Protein AF-A0AAW2Q411-F1 (afdb_monomer)

Foldseek 3Di:
DDDDDDDDDPDDDDPDPPPVVVVVVVVVVVVVVCCVVVVPCPVVVVVVVVVVVVVVVVLVVQDDFDWAWDDDPQKIKIWDAAPPAQAAEEEEFWQQDHLLCLGDCDPNHPPRQPAPFSVLLVSLCVSVRYTYMYMGDSDRHDDPPPVVVVVVVVVVVVCVVVVVVVHYYHYDAWDQDPDDDDDDQDDDPPVVVVQADPVRAGPDQLVPDPVVVVCVVVVNDDPDPSVVVNVSVVNRVSNVNTGDGNPCSNVVSVCCCVPPRDPVPPPDDDDDDDD

Radius of gyration: 31.04 Å; Cα contacts (8 Å, |Δi|>4): 311; chains: 1; bounding box: 85×108×68 Å

pLDDT: mean 70.1, std 20.41, range [23.75, 98.31]

Solvent-accessible surface area (backbone atoms only — not comparable to full-atom values): 16467 Å² total; per-residue (Å²): 133,89,81,91,80,86,80,89,78,84,78,82,80,89,85,81,80,70,64,63,63,54,54,51,53,50,50,50,52,50,50,52,49,48,48,56,61,61,65,62,54,64,57,63,60,47,54,52,48,50,54,48,48,54,52,53,55,48,46,65,74,75,48,81,90,72,52,48,68,49,76,55,100,78,26,49,36,36,34,44,70,40,83,82,54,67,29,35,37,39,39,46,55,26,65,76,44,42,35,42,31,39,34,58,61,37,94,64,33,75,80,23,63,34,39,71,41,49,24,46,42,47,52,57,38,42,72,70,18,23,23,39,40,25,42,31,52,82,56,52,49,84,56,87,62,73,53,51,56,51,53,51,51,49,51,56,50,47,31,59,74,70,68,48,76,87,42,57,77,47,76,51,63,40,63,82,67,84,78,89,76,88,84,67,83,82,83,84,90,45,69,90,76,58,54,34,46,100,86,54,40,46,71,57,54,31,86,78,50,71,58,66,60,58,33,55,78,66,72,56,80,74,97,46,78,69,54,54,55,51,55,35,48,56,38,34,55,47,39,41,68,43,56,66,70,35,90,55,40,62,62,53,51,48,49,46,40,66,74,76,64,42,80,89,63,82,69,88,79,79,90,82,85,85,131

Organism: NCBI:txid2727403

Secondary structure (DSSP, 8-state):
---------------SSSHHHHHHHHHHHHHHHHHHHHTT-THHHHHHHHHHHHHHHHHHHH-----EEEEETTEEEEEE--SS--EEEEEEPPTT--GGGGS---SS-TT----HHHHHHHHHHHHTTEEEEEE--SSSS--SSHHHHHHHHHHHHHHHHHT-TTS-EEEE-----SS------SS---GGGTSB-TTS-BSS-TTTS-HHHHHHHTT---S-HHHHHHHHHHHHHHH-SS---STTHHHHHHHHIIIII-GGG-SS-------

Sequence (275 aa):
MLGGRSRLLKQSRNTRNVQFPVLFMFLILVLVALLLILGKNGHKSSLMSDLVDEKWNGFDSLVGLDPTVEFRNGTDLIWQIPDSPKAVLFLAHGCNGRAVNFWDKSPNCPNCVGLPEERLIVLHALARKFAVLAVSSKGICWSLGEERWIVKDIIQWWITKQKVDKLPIFALVPHPVDTLSLSLRQSCHSEEKGFIDKNGYMRDDGRAIPWKTALEERNILLPEKSLINHIQEEMNLAFAYHEMTSLQSEQILDWVNDRYLSPELDTDSGLRFYN

Mean predicted aligned error: 17.14 Å

Nearest PDB structures (foldseek):
  6i8w-assembly2_B  TM=3.397E-01  e=7.942E-04  Pseudomonas aeruginosa
  2rau-assembly1_A  TM=3.964E-01  e=1.288E-02  Saccharolobus solfataricus P2
  4opm-assembly1_A  TM=3.537E-01  e=1.883E-02  Acinetobacter baumannii AYE
  3rk4-assembly1_A  TM=3.179E-01  e=1.521E-01  Rhodococcus rhodochrous
  3k2w-assembly1_A  TM=2.252E-01  e=5.617E+00  Paraglaciecola sp. T6c

Structure (mmCIF, N/CA/C/O backbone):
data_AF-A0AAW2Q411-F1
#
_entry.id   AF-A0AAW2Q411-F1
#
loop_
_atom_site.group_PDB
_atom_site.id
_atom_site.type_symbol
_atom_site.label_atom_id
_atom_site.label_alt_id
_atom_site.label_comp_id
_atom_site.label_asym_id
_atom_site.label_entity_id
_atom_site.label_seq_id
_atom_site.pdbx_PDB_ins_code
_atom_site.Cartn_x
_atom_site.Cartn_y
_atom_site.Cartn_z
_atom_site.occupancy
_atom_site.B_iso_or_equiv
_atom_site.auth_seq_id
_atom_site.auth_comp_id
_atom_site.auth_asym_id
_atom_site.auth_atom_id
_atom_site.pdbx_PDB_model_num
ATOM 1 N N . MET A 1 1 ? 58.938 90.176 -49.414 1.00 36.12 1 MET A N 1
ATOM 2 C CA . MET A 1 1 ? 58.158 90.517 -48.208 1.00 36.12 1 MET A CA 1
ATOM 3 C C . MET A 1 1 ? 56.777 89.886 -48.320 1.00 36.12 1 MET A C 1
ATOM 5 O O . MET A 1 1 ? 56.122 90.112 -49.321 1.00 36.12 1 MET A O 1
ATOM 9 N N . LEU A 1 2 ? 56.434 89.075 -47.311 1.00 41.00 2 LEU A N 1
ATOM 10 C CA . LEU A 1 2 ? 55.107 88.674 -46.809 1.00 41.00 2 LEU A CA 1
ATOM 11 C C . LEU A 1 2 ? 54.025 88.155 -47.777 1.00 41.00 2 LEU A C 1
ATOM 13 O O . LEU A 1 2 ? 53.498 88.888 -48.603 1.00 41.00 2 LEU A O 1
ATOM 17 N N . GLY A 1 3 ? 53.575 86.920 -47.517 1.00 32.53 3 GLY A N 1
ATOM 18 C CA . GLY A 1 3 ? 52.205 86.499 -47.829 1.00 32.53 3 GLY A CA 1
ATOM 19 C C . GLY A 1 3 ? 52.044 85.029 -48.209 1.00 32.53 3 GLY A C 1
ATOM 20 O O . GLY A 1 3 ? 51.712 84.730 -49.350 1.00 32.53 3 GLY A O 1
ATOM 21 N N . GLY A 1 4 ? 52.269 84.104 -47.270 1.00 43.41 4 GLY A N 1
ATOM 22 C CA . GLY A 1 4 ? 51.951 82.687 -47.469 1.00 43.41 4 GLY A CA 1
ATOM 23 C C . GLY A 1 4 ? 50.452 82.469 -47.699 1.00 43.41 4 GLY A C 1
ATOM 24 O O . GLY A 1 4 ? 49.623 83.005 -46.963 1.00 43.41 4 GLY A O 1
ATOM 25 N N . ARG A 1 5 ? 50.101 81.661 -48.709 1.00 39.31 5 ARG A N 1
ATOM 26 C CA . ARG A 1 5 ? 48.727 81.212 -48.963 1.00 39.31 5 ARG A CA 1
ATOM 27 C C . ARG A 1 5 ? 48.694 79.693 -49.142 1.00 39.31 5 ARG A C 1
ATOM 29 O O . ARG A 1 5 ? 49.462 79.103 -49.896 1.00 39.31 5 ARG A O 1
ATOM 36 N N . SER A 1 6 ? 47.816 79.110 -48.344 1.00 41.75 6 SER A N 1
ATOM 37 C CA . SER A 1 6 ? 47.574 77.713 -48.004 1.00 41.75 6 SER A CA 1
ATOM 38 C C . SER A 1 6 ? 47.286 76.778 -49.183 1.00 41.75 6 SER A C 1
ATOM 40 O O . SER A 1 6 ? 46.438 77.057 -50.028 1.00 41.75 6 SER A O 1
ATOM 42 N N . ARG A 1 7 ? 47.891 75.582 -49.153 1.00 40.06 7 ARG A N 1
ATOM 43 C CA . ARG A 1 7 ? 47.356 74.392 -49.826 1.00 40.06 7 ARG A CA 1
ATOM 44 C C . ARG A 1 7 ? 46.819 73.445 -48.749 1.00 40.06 7 ARG A C 1
ATOM 46 O O . ARG A 1 7 ? 47.576 72.841 -47.998 1.00 40.06 7 ARG A O 1
ATOM 53 N N . LEU A 1 8 ? 45.493 73.398 -48.639 1.00 46.12 8 LEU A N 1
ATOM 54 C CA . LEU A 1 8 ? 44.740 72.469 -47.798 1.00 46.12 8 LEU A CA 1
ATOM 55 C C . LEU A 1 8 ? 44.951 71.036 -48.304 1.00 46.12 8 LEU A C 1
ATOM 57 O O . LEU A 1 8 ? 44.404 70.663 -49.339 1.00 46.12 8 LEU A O 1
ATOM 61 N N . LEU A 1 9 ? 45.687 70.220 -47.551 1.00 41.75 9 LEU A N 1
ATOM 62 C CA . LEU A 1 9 ? 45.547 68.766 -47.595 1.00 41.75 9 LEU A CA 1
ATOM 63 C C . LEU A 1 9 ? 44.755 68.339 -46.362 1.00 41.75 9 LEU A C 1
ATOM 65 O O . LEU A 1 9 ? 45.260 68.263 -45.245 1.00 41.75 9 LEU A O 1
ATOM 69 N N . LYS A 1 10 ? 43.464 68.104 -46.589 1.00 40.53 10 LYS A N 1
ATOM 70 C CA . LYS A 1 10 ? 42.536 67.507 -45.634 1.00 40.53 10 LYS A CA 1
ATOM 71 C C . LYS A 1 10 ? 42.886 66.025 -45.498 1.00 40.53 10 LYS A C 1
ATOM 73 O O . LYS A 1 10 ? 42.396 65.202 -46.264 1.00 40.53 10 LYS A O 1
ATOM 78 N N . GLN A 1 11 ? 43.732 65.678 -44.531 1.00 44.81 11 GLN A N 1
ATOM 79 C CA . GLN A 1 11 ? 43.917 64.286 -44.131 1.00 44.81 11 GLN A CA 1
ATOM 80 C C . GLN A 1 11 ? 42.767 63.901 -43.189 1.00 44.81 11 GLN A C 1
ATOM 82 O O . GLN A 1 11 ? 42.725 64.291 -42.025 1.00 44.81 11 GLN A O 1
ATOM 87 N N . SER A 1 12 ? 41.783 63.182 -43.728 1.00 41.69 12 SER A N 1
ATOM 88 C CA . SER A 1 12 ? 40.695 62.582 -42.956 1.00 41.69 12 SER A CA 1
ATOM 89 C C . SER A 1 12 ? 41.255 61.439 -42.103 1.00 41.69 12 SER A C 1
ATOM 91 O O . SER A 1 12 ? 41.680 60.415 -42.634 1.00 41.69 12 SER A O 1
ATOM 93 N N . ARG A 1 13 ? 41.285 61.615 -40.777 1.00 45.06 13 ARG A N 1
ATOM 94 C CA . ARG A 1 13 ? 41.473 60.513 -39.825 1.00 45.06 13 ARG A CA 1
ATOM 95 C C . ARG A 1 13 ? 40.110 59.906 -39.517 1.00 45.06 13 ARG A C 1
ATOM 97 O O . ARG A 1 13 ? 39.277 60.521 -38.859 1.00 45.06 13 ARG A O 1
ATOM 104 N N . ASN A 1 14 ? 39.903 58.693 -40.009 1.00 48.00 14 ASN A N 1
ATOM 105 C CA . ASN A 1 14 ? 38.759 57.857 -39.690 1.00 48.00 14 ASN A CA 1
ATOM 106 C C . ASN A 1 14 ? 39.052 57.081 -38.393 1.00 48.00 14 ASN A C 1
ATOM 108 O O . ASN A 1 14 ? 39.666 56.020 -38.423 1.00 48.00 14 ASN A O 1
ATOM 112 N N . THR A 1 15 ? 38.654 57.627 -37.244 1.00 51.94 15 THR A N 1
ATOM 113 C CA . THR A 1 15 ? 38.750 56.969 -35.927 1.00 51.94 15 THR A CA 1
ATOM 114 C C . THR A 1 15 ? 37.361 56.774 -35.333 1.00 51.94 15 THR A C 1
ATOM 116 O O . THR A 1 15 ? 37.039 57.357 -34.300 1.00 51.94 15 THR A O 1
ATOM 119 N N . ARG A 1 16 ? 36.496 56.001 -36.004 1.00 51.34 16 ARG A N 1
ATOM 120 C CA . ARG A 1 16 ? 35.134 55.779 -35.487 1.00 51.34 16 ARG A CA 1
ATOM 121 C C . ARG A 1 16 ? 34.580 54.354 -35.534 1.00 51.34 16 ARG A C 1
ATOM 123 O O . ARG A 1 16 ? 33.466 54.169 -35.071 1.00 51.34 16 ARG A O 1
ATOM 130 N N . ASN A 1 17 ? 35.348 53.350 -35.972 1.00 53.69 17 ASN A N 1
ATOM 131 C CA . ASN A 1 17 ? 34.814 51.984 -36.147 1.00 53.69 17 ASN A CA 1
ATOM 132 C C . ASN A 1 17 ? 35.492 50.857 -35.342 1.00 53.69 17 ASN A C 1
ATOM 134 O O . ASN A 1 17 ? 35.144 49.700 -35.542 1.00 53.69 17 ASN A O 1
ATOM 138 N N . VAL A 1 18 ? 36.406 51.149 -34.406 1.00 52.97 18 VAL A N 1
ATOM 139 C CA . VAL A 1 18 ? 37.078 50.092 -33.606 1.00 52.97 18 VAL A CA 1
ATOM 140 C C . VAL A 1 18 ? 36.553 49.991 -32.163 1.00 52.97 18 VAL A C 1
ATOM 142 O O . VAL A 1 18 ? 36.704 48.955 -31.527 1.00 52.97 18 VAL A O 1
ATOM 145 N N . GLN A 1 19 ? 35.866 51.012 -31.637 1.00 54.34 19 GLN A N 1
ATOM 146 C CA . GLN A 1 19 ? 35.391 51.001 -30.241 1.00 54.34 19 GLN A CA 1
ATOM 147 C C . GLN A 1 19 ? 34.103 50.191 -30.010 1.00 54.34 19 GLN A C 1
ATOM 149 O O . GLN A 1 19 ? 33.922 49.637 -28.929 1.00 54.34 19 GLN A O 1
ATOM 154 N N . PHE A 1 20 ? 33.228 50.075 -31.012 1.00 54.03 20 PHE A N 1
ATOM 155 C CA . PHE A 1 20 ? 31.969 49.329 -30.898 1.00 54.03 20 PHE A CA 1
ATOM 156 C C . PHE A 1 20 ? 32.128 47.809 -30.701 1.00 54.03 20 PHE A C 1
ATOM 158 O O . PHE A 1 20 ? 31.486 47.275 -29.796 1.00 54.03 20 PHE A O 1
ATOM 165 N N . PRO A 1 21 ? 32.976 47.091 -31.468 1.00 58.53 21 PRO A N 1
ATOM 166 C CA . PRO A 1 21 ? 33.100 45.643 -31.298 1.00 58.53 21 PRO A CA 1
ATOM 167 C C . PRO A 1 21 ? 33.742 45.262 -29.958 1.00 58.53 21 PRO A C 1
ATOM 169 O O . PRO A 1 21 ? 33.366 44.255 -29.370 1.00 58.53 21 PRO A O 1
ATOM 172 N N . VAL A 1 22 ? 34.653 46.084 -29.425 1.00 68.31 22 VAL A N 1
ATOM 173 C CA . VAL A 1 22 ? 35.321 45.810 -28.140 1.00 68.31 22 VAL A CA 1
ATOM 174 C C . VAL A 1 22 ? 34.354 45.961 -26.963 1.00 68.31 22 VAL A C 1
ATOM 176 O O . VAL A 1 22 ? 34.313 45.095 -26.092 1.00 68.31 22 VAL A O 1
ATOM 179 N N . LEU A 1 23 ? 33.528 47.013 -26.961 1.00 70.81 23 LEU A N 1
ATOM 180 C CA . LEU A 1 23 ? 32.483 47.207 -25.949 1.00 70.81 23 LEU A CA 1
ATOM 181 C C . LEU A 1 23 ? 31.431 46.094 -25.991 1.00 70.81 23 LEU A C 1
ATOM 183 O O . LEU A 1 23 ? 30.995 45.623 -24.944 1.00 70.81 23 LEU A O 1
ATOM 187 N N . PHE A 1 24 ? 31.061 45.639 -27.190 1.00 74.38 24 PHE A N 1
ATOM 188 C CA . PHE A 1 24 ? 30.090 44.560 -27.360 1.00 74.38 24 PHE A CA 1
ATOM 189 C C . PHE A 1 24 ? 30.633 43.211 -26.868 1.00 74.38 24 PHE A C 1
ATOM 191 O O . PHE A 1 24 ? 29.950 42.499 -26.135 1.00 74.38 24 PHE A O 1
ATOM 198 N N . MET A 1 25 ? 31.892 42.893 -27.183 1.00 76.50 25 MET A N 1
ATOM 199 C CA . MET A 1 25 ? 32.562 41.690 -26.674 1.00 76.50 25 MET A CA 1
ATOM 200 C C . MET A 1 25 ? 32.730 41.721 -25.152 1.00 76.50 25 MET A C 1
ATOM 202 O O . MET A 1 25 ? 32.537 40.703 -24.491 1.00 76.50 25 MET A O 1
ATOM 206 N N . PHE A 1 26 ? 33.035 42.889 -24.580 1.00 81.44 26 PHE A N 1
ATOM 207 C CA . PHE A 1 26 ? 33.115 43.057 -23.130 1.00 81.44 26 PHE A CA 1
ATOM 208 C C . PHE A 1 26 ? 31.750 42.856 -22.459 1.00 81.44 26 PHE A C 1
ATOM 210 O O . PHE A 1 26 ? 31.663 42.171 -21.444 1.00 81.44 26 PHE A O 1
ATOM 217 N N . LEU A 1 27 ? 30.670 43.372 -23.057 1.00 85.12 27 LEU A N 1
ATOM 218 C CA . LEU A 1 27 ? 29.310 43.173 -22.556 1.00 85.12 27 LEU A CA 1
ATOM 219 C C . LEU A 1 27 ? 28.906 41.692 -22.573 1.00 85.12 27 LEU A C 1
ATOM 221 O O . LEU A 1 27 ? 28.346 41.213 -21.592 1.00 85.12 27 LEU A O 1
ATOM 225 N N . ILE A 1 28 ? 29.237 40.958 -23.643 1.00 83.31 28 ILE A N 1
ATOM 226 C CA . ILE A 1 28 ? 28.997 39.508 -23.733 1.00 83.31 28 ILE A CA 1
ATOM 227 C C . ILE A 1 28 ? 29.783 38.764 -22.654 1.00 83.31 28 ILE A C 1
ATOM 229 O O . ILE A 1 28 ? 29.219 37.909 -21.980 1.00 83.31 28 ILE A O 1
ATOM 233 N N . LEU A 1 29 ? 31.057 39.102 -22.443 1.00 83.75 29 LEU A N 1
ATOM 234 C CA . LEU A 1 29 ? 31.877 38.475 -21.403 1.00 83.75 29 LEU A CA 1
ATOM 235 C C . LEU A 1 29 ? 31.333 38.743 -19.997 1.00 83.75 29 LEU A C 1
ATOM 237 O O . LEU A 1 29 ? 31.314 37.830 -19.177 1.00 83.75 29 LEU A O 1
ATOM 241 N N . VAL A 1 30 ? 30.837 39.953 -19.728 1.00 86.31 30 VAL A N 1
ATOM 242 C CA . VAL A 1 30 ? 30.177 40.289 -18.457 1.00 86.31 30 VAL A CA 1
ATOM 243 C C . VAL A 1 30 ? 28.861 39.525 -18.301 1.00 86.31 30 VAL A C 1
ATOM 245 O O . VAL A 1 30 ? 28.590 39.019 -17.218 1.00 86.31 30 VAL A O 1
ATOM 248 N N . LEU A 1 31 ? 28.072 39.374 -19.369 1.00 80.38 31 LEU A N 1
ATOM 249 C CA . LEU A 1 31 ? 26.833 38.586 -19.362 1.00 80.38 31 LEU A CA 1
ATOM 250 C C . LEU A 1 31 ? 27.101 37.096 -19.130 1.00 80.38 31 LEU A C 1
ATOM 252 O O . LEU A 1 31 ? 26.416 36.475 -18.325 1.00 80.38 31 LEU A O 1
ATOM 256 N N . VAL A 1 32 ? 28.119 36.532 -19.780 1.00 79.69 32 VAL A N 1
ATOM 257 C CA . VAL A 1 32 ? 28.550 35.143 -19.574 1.00 79.69 32 VAL A CA 1
ATOM 258 C C . VAL A 1 32 ? 29.096 34.964 -18.161 1.00 79.69 32 VAL A C 1
ATOM 260 O O . VAL A 1 32 ? 28.721 34.010 -17.492 1.00 79.69 32 VAL A O 1
ATOM 263 N N . ALA A 1 33 ? 29.909 35.892 -17.655 1.00 80.50 33 ALA A N 1
ATOM 264 C CA . ALA A 1 33 ? 30.393 35.852 -16.278 1.00 80.50 33 ALA A CA 1
ATOM 265 C C . ALA A 1 33 ? 29.239 35.948 -15.269 1.00 80.50 33 ALA A C 1
ATOM 267 O O . ALA A 1 33 ? 29.205 35.178 -14.318 1.00 80.50 33 ALA A O 1
ATOM 268 N N . LEU A 1 34 ? 28.255 36.820 -15.500 1.00 76.38 34 LEU A N 1
ATOM 269 C CA . LEU A 1 34 ? 27.042 36.907 -14.686 1.00 76.38 34 LEU A CA 1
ATOM 270 C C . LEU A 1 34 ? 26.234 35.612 -14.749 1.00 76.38 34 LEU A C 1
ATOM 272 O O . LEU A 1 34 ? 25.833 35.128 -13.702 1.00 76.38 34 LEU A O 1
ATOM 276 N N . LEU A 1 35 ? 26.047 35.003 -15.922 1.00 72.88 35 LEU A N 1
ATOM 277 C CA . LEU A 1 35 ? 25.377 33.705 -16.060 1.00 72.88 35 LEU A CA 1
ATOM 278 C C . LEU A 1 35 ? 26.159 32.569 -15.390 1.00 72.88 35 LEU A C 1
ATOM 280 O O . LEU A 1 35 ? 25.546 31.664 -14.844 1.00 72.88 35 LEU A O 1
ATOM 284 N N . LEU A 1 36 ? 27.490 32.621 -15.372 1.00 69.00 36 LEU A N 1
ATOM 285 C CA . LEU A 1 36 ? 28.326 31.654 -14.660 1.00 69.00 36 LEU A CA 1
ATOM 286 C C . LEU A 1 36 ? 28.327 31.891 -13.143 1.00 69.00 36 LEU A C 1
ATOM 288 O O . LEU A 1 36 ? 28.435 30.933 -12.389 1.00 69.00 36 LEU A O 1
ATOM 292 N N . ILE A 1 37 ? 28.184 33.137 -12.682 1.00 66.25 37 ILE A N 1
ATOM 293 C CA . ILE A 1 37 ? 28.110 33.493 -11.256 1.00 66.25 37 ILE A CA 1
ATOM 294 C C . ILE A 1 37 ? 26.697 33.232 -10.700 1.00 66.25 37 ILE A C 1
ATOM 296 O O . ILE A 1 37 ? 26.566 32.661 -9.623 1.00 66.25 37 ILE A O 1
ATOM 300 N N . LEU A 1 38 ? 25.641 33.582 -11.443 1.00 61.69 38 LEU A N 1
ATOM 301 C CA . LEU A 1 38 ? 24.225 33.377 -11.089 1.00 61.69 38 LEU A CA 1
ATOM 302 C C . LEU A 1 38 ? 23.743 31.948 -11.390 1.00 61.69 38 LEU A C 1
ATOM 304 O O . LEU A 1 38 ? 22.912 31.410 -10.663 1.00 61.69 38 LEU A O 1
ATOM 308 N N . GLY A 1 39 ? 24.271 31.312 -12.438 1.00 50.88 39 GLY A N 1
ATOM 309 C CA . GLY A 1 39 ? 24.007 29.913 -12.798 1.00 50.88 39 GLY A CA 1
ATOM 310 C C . GLY A 1 39 ? 24.736 28.909 -11.907 1.00 50.88 39 GLY A C 1
ATOM 311 O O . GLY A 1 39 ? 24.410 27.727 -11.918 1.00 50.88 39 GLY A O 1
ATOM 312 N N . LYS A 1 40 ? 25.658 29.379 -11.057 1.00 46.84 40 LYS A N 1
ATOM 313 C CA . LYS A 1 40 ? 26.249 28.604 -9.960 1.00 46.84 40 LYS A CA 1
ATOM 314 C C . LYS A 1 40 ? 25.362 28.597 -8.707 1.00 46.84 40 LYS A C 1
ATOM 316 O O . LYS A 1 40 ? 25.831 28.307 -7.615 1.00 46.84 40 LYS A O 1
ATOM 321 N N . ASN A 1 41 ? 24.063 28.849 -8.851 1.00 49.38 41 ASN A N 1
ATOM 322 C CA . ASN A 1 41 ? 23.082 28.535 -7.820 1.00 49.38 41 ASN A CA 1
ATOM 323 C C . ASN A 1 41 ? 22.652 27.065 -7.929 1.00 49.38 41 ASN A C 1
ATOM 325 O O . ASN A 1 41 ? 21.489 26.749 -8.171 1.00 49.38 41 ASN A O 1
ATOM 329 N N . GLY A 1 42 ? 23.598 26.163 -7.643 1.00 45.91 42 GLY A N 1
ATOM 330 C CA . GLY A 1 42 ? 23.304 24.770 -7.277 1.00 45.91 42 GLY A CA 1
ATOM 331 C C . GLY A 1 42 ? 22.462 24.646 -5.995 1.00 45.91 42 GLY A C 1
ATOM 332 O O . GLY A 1 42 ? 22.022 23.559 -5.641 1.00 45.91 42 GLY A O 1
ATOM 333 N N . HIS A 1 43 ? 22.169 25.766 -5.329 1.00 42.47 43 HIS A N 1
ATOM 334 C CA . HIS A 1 43 ? 21.375 25.816 -4.109 1.00 42.47 43 HIS A CA 1
ATOM 335 C C . HIS A 1 43 ? 19.882 25.535 -4.287 1.00 42.47 43 HIS A C 1
ATOM 337 O O . HIS A 1 43 ? 19.243 25.161 -3.314 1.00 42.47 43 HIS A O 1
ATOM 343 N N . LYS A 1 44 ? 19.290 25.685 -5.481 1.00 42.16 44 LYS A N 1
ATOM 344 C CA . LYS A 1 44 ? 17.853 25.377 -5.638 1.00 42.16 44 LYS A CA 1
ATOM 345 C C . LYS A 1 44 ? 17.590 23.869 -5.698 1.00 42.16 44 LYS A C 1
ATOM 347 O O . LYS A 1 44 ? 16.550 23.420 -5.229 1.00 42.16 44 LYS A O 1
ATOM 352 N N . SER A 1 45 ? 18.548 23.107 -6.233 1.00 46.28 45 SER A N 1
ATOM 353 C CA . SER A 1 45 ? 18.501 21.642 -6.220 1.00 46.28 45 SER A CA 1
ATOM 354 C C . SER A 1 45 ? 18.760 21.099 -4.821 1.00 46.28 45 SER A C 1
ATOM 356 O O . SER A 1 45 ? 18.038 20.199 -4.417 1.00 46.28 45 SER A O 1
ATOM 358 N N . SER A 1 46 ? 19.728 21.672 -4.084 1.00 48.09 46 SER A N 1
ATOM 359 C CA . SER A 1 46 ? 19.979 21.261 -2.697 1.00 48.09 46 SER A CA 1
ATOM 360 C C . SER A 1 46 ? 18.796 21.618 -1.805 1.00 48.09 46 SER A C 1
ATOM 362 O O . SER A 1 46 ? 18.300 20.769 -1.104 1.00 48.09 46 SER A O 1
ATOM 364 N N . LEU A 1 47 ? 18.229 22.823 -1.900 1.00 43.59 47 LEU A N 1
ATOM 365 C CA . LEU A 1 47 ? 17.131 23.214 -1.012 1.00 43.59 47 LEU A CA 1
ATOM 366 C C . LEU A 1 47 ? 15.851 22.393 -1.244 1.00 43.59 47 LEU A C 1
ATOM 368 O O . LEU A 1 47 ? 15.128 22.124 -0.293 1.00 43.59 47 LEU A O 1
ATOM 372 N N . MET A 1 48 ? 15.568 21.977 -2.488 1.00 42.06 48 MET A N 1
ATOM 373 C CA . MET A 1 48 ? 14.469 21.042 -2.753 1.00 42.06 48 MET A CA 1
ATOM 374 C C . MET A 1 48 ? 14.805 19.609 -2.336 1.00 42.06 48 MET A C 1
ATOM 376 O O . MET A 1 48 ? 13.913 18.953 -1.813 1.00 42.06 48 MET A O 1
ATOM 380 N N . SER A 1 49 ? 16.041 19.129 -2.524 1.00 44.50 49 SER A N 1
ATOM 381 C CA . SER A 1 49 ? 16.434 17.805 -2.021 1.00 44.50 49 SER A CA 1
ATOM 382 C C . SER A 1 49 ? 16.434 17.763 -0.499 1.00 44.50 49 SER A C 1
ATOM 384 O O . SER A 1 49 ? 15.921 16.814 0.059 1.00 44.50 49 SER A O 1
ATOM 386 N N . ASP A 1 50 ? 16.907 18.818 0.159 1.00 46.75 50 ASP A N 1
ATOM 387 C CA . ASP A 1 50 ? 16.982 18.954 1.613 1.00 46.75 50 ASP A CA 1
ATOM 388 C C . ASP A 1 50 ? 15.569 19.059 2.217 1.00 46.75 50 ASP A C 1
ATOM 390 O O . ASP A 1 50 ? 15.290 18.436 3.233 1.00 46.75 50 ASP A O 1
ATOM 394 N N . LEU A 1 51 ? 14.636 19.779 1.571 1.00 49.56 51 LEU A N 1
ATOM 395 C CA . LEU A 1 51 ? 13.217 19.815 1.969 1.00 49.56 51 LEU A CA 1
ATOM 396 C C . LEU A 1 51 ? 12.513 18.466 1.778 1.00 49.56 51 LEU A C 1
ATOM 398 O O . LEU A 1 51 ? 11.636 18.107 2.564 1.00 49.56 51 LEU A O 1
ATOM 402 N N . VAL A 1 52 ? 12.855 17.746 0.709 1.00 51.09 52 VAL A N 1
ATOM 403 C CA . VAL A 1 52 ? 12.322 16.411 0.430 1.00 51.09 52 VAL A CA 1
ATOM 404 C C . VAL A 1 52 ? 12.894 15.415 1.442 1.00 51.09 52 VAL A C 1
ATOM 406 O O . VAL A 1 52 ? 12.111 14.717 2.077 1.00 51.09 52 VAL A O 1
ATOM 409 N N . ASP A 1 53 ? 14.203 15.420 1.690 1.00 51.75 53 ASP A N 1
ATOM 410 C CA . ASP A 1 53 ? 14.877 14.581 2.688 1.00 51.75 53 ASP A CA 1
ATOM 411 C C . ASP A 1 53 ? 14.373 14.859 4.109 1.00 51.75 53 ASP A C 1
ATOM 413 O O . ASP A 1 53 ? 14.070 13.920 4.837 1.00 51.75 53 ASP A O 1
ATOM 417 N N . GLU A 1 54 ? 14.202 16.121 4.517 1.00 55.31 54 GLU A N 1
ATOM 418 C CA . GLU A 1 54 ? 13.585 16.479 5.807 1.00 55.31 54 GLU A CA 1
ATOM 419 C C . GLU A 1 54 ? 12.170 15.893 5.939 1.00 55.31 54 GLU A C 1
ATOM 421 O O . GLU A 1 54 ? 11.804 15.357 6.988 1.00 55.31 54 GLU A O 1
ATOM 426 N N . LYS A 1 55 ? 11.376 15.934 4.861 1.00 54.66 55 LYS A N 1
ATOM 427 C CA . LYS A 1 55 ? 10.020 15.375 4.837 1.00 54.66 55 LYS A CA 1
ATOM 428 C C . LYS A 1 55 ? 10.025 13.845 4.922 1.00 54.66 55 LYS A C 1
ATOM 430 O O . LYS A 1 55 ? 9.245 13.293 5.697 1.00 54.66 55 LYS A O 1
ATOM 435 N N . TRP A 1 56 ? 10.897 13.170 4.171 1.00 52.53 56 TRP A N 1
ATOM 436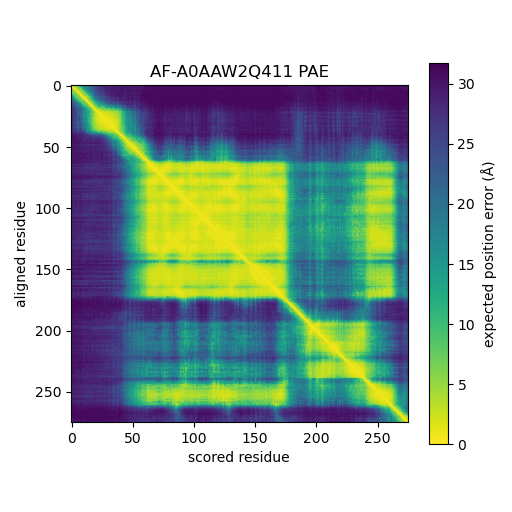 C CA . TRP A 1 56 ? 11.061 11.710 4.219 1.00 52.53 56 TRP A CA 1
ATOM 437 C C . TRP A 1 56 ? 11.527 11.242 5.601 1.00 52.53 56 TRP A C 1
ATOM 439 O O . TRP A 1 56 ? 10.895 10.369 6.196 1.00 52.53 56 TRP A O 1
ATOM 449 N N . ASN A 1 57 ? 12.549 11.896 6.161 1.00 52.25 57 ASN A N 1
ATOM 450 C CA . ASN A 1 57 ? 13.052 11.622 7.510 1.00 52.25 57 ASN A CA 1
ATOM 451 C C . ASN A 1 57 ? 11.978 11.864 8.588 1.00 52.25 57 ASN A C 1
ATOM 453 O O . ASN A 1 57 ? 11.934 11.161 9.600 1.00 52.25 57 ASN A O 1
ATOM 457 N N . GLY A 1 58 ? 11.077 12.826 8.364 1.00 57.56 58 GLY A N 1
ATOM 458 C CA . GLY A 1 58 ? 9.933 13.083 9.234 1.00 57.56 58 GLY A CA 1
ATOM 459 C C . GLY A 1 58 ? 8.996 11.879 9.362 1.00 57.56 58 GLY A C 1
ATOM 460 O O . GLY A 1 58 ? 8.642 11.511 10.483 1.00 57.56 58 GLY A O 1
ATOM 461 N N . PHE A 1 59 ? 8.631 11.224 8.254 1.00 54.31 59 PHE A N 1
ATOM 462 C CA . PHE A 1 59 ? 7.732 10.060 8.287 1.00 54.31 59 PHE A CA 1
ATOM 463 C C . PHE A 1 59 ? 8.382 8.821 8.906 1.00 54.31 59 PHE A C 1
ATOM 465 O O . PHE A 1 59 ? 7.744 8.187 9.749 1.00 54.31 59 PHE A O 1
ATOM 472 N N . ASP A 1 60 ? 9.648 8.539 8.581 1.00 52.88 60 ASP A N 1
ATOM 473 C CA . ASP A 1 60 ? 10.397 7.416 9.168 1.00 52.88 60 ASP A CA 1
ATOM 474 C C . ASP A 1 60 ? 10.544 7.558 10.698 1.00 52.88 60 ASP A C 1
ATOM 476 O O . ASP A 1 60 ? 10.601 6.565 11.424 1.00 52.88 60 ASP A O 1
ATOM 480 N N . SER A 1 61 ? 10.540 8.795 11.217 1.00 56.59 61 SER A N 1
ATOM 481 C CA . SER A 1 61 ? 10.563 9.069 12.662 1.00 56.59 61 SER A CA 1
ATOM 482 C C . SER A 1 61 ? 9.192 8.970 13.355 1.00 56.59 61 SER A C 1
ATOM 484 O O . SER A 1 61 ? 9.133 8.793 14.574 1.00 56.59 61 SER A O 1
ATOM 486 N N . LEU A 1 62 ? 8.089 9.083 12.603 1.00 65.88 62 LEU A N 1
ATOM 487 C CA . LEU A 1 62 ? 6.719 9.153 13.132 1.00 65.88 62 LEU A CA 1
ATOM 488 C C . LEU A 1 62 ? 5.952 7.829 13.018 1.00 65.88 62 LEU A C 1
ATOM 490 O O . LEU A 1 62 ? 5.062 7.569 13.831 1.00 65.88 62 LEU A O 1
ATOM 494 N N . VAL A 1 63 ? 6.261 7.007 12.012 1.00 81.88 63 VAL A N 1
ATOM 495 C CA . VAL A 1 63 ? 5.539 5.766 11.709 1.00 81.88 63 VAL A CA 1
ATOM 496 C C . VAL A 1 63 ? 6.523 4.664 11.327 1.00 81.88 63 VAL A C 1
ATOM 498 O O . VAL A 1 63 ? 7.117 4.697 10.257 1.00 81.88 63 VAL A O 1
ATOM 501 N N . GLY A 1 64 ? 6.633 3.635 12.170 1.00 87.94 64 GLY A N 1
ATOM 502 C CA . GLY A 1 64 ? 7.308 2.390 11.801 1.00 87.94 64 GLY A CA 1
ATOM 503 C C . GLY A 1 64 ? 6.364 1.449 11.050 1.00 87.94 64 GLY A C 1
ATOM 504 O O . GLY A 1 64 ? 5.237 1.221 11.504 1.00 87.94 64 GLY A O 1
ATOM 505 N N . LEU A 1 65 ? 6.819 0.887 9.925 1.00 93.25 65 LEU A N 1
ATOM 506 C CA . LEU A 1 65 ? 6.103 -0.186 9.236 1.00 93.25 65 LEU A CA 1
ATOM 507 C C . LEU A 1 65 ? 6.355 -1.521 9.946 1.00 93.25 65 LEU A C 1
ATOM 509 O O . LEU A 1 65 ? 7.470 -2.039 9.960 1.00 93.25 65 LEU A O 1
ATOM 513 N N . ASP A 1 66 ? 5.295 -2.084 10.512 1.00 94.56 66 ASP A N 1
ATOM 514 C CA . ASP A 1 66 ? 5.275 -3.408 11.126 1.00 94.56 66 ASP A CA 1
ATOM 515 C C . ASP A 1 66 ? 4.023 -4.172 10.662 1.00 94.56 66 ASP A C 1
ATOM 517 O O . ASP A 1 66 ? 3.008 -4.235 11.366 1.00 94.56 66 ASP A O 1
ATOM 521 N N . PRO A 1 67 ? 4.033 -4.676 9.415 1.00 96.94 67 PRO A N 1
ATOM 522 C CA . PRO A 1 67 ? 2.862 -5.297 8.819 1.00 96.94 67 PRO A CA 1
ATOM 523 C C . PRO A 1 67 ? 2.564 -6.675 9.409 1.00 96.94 67 PRO A C 1
ATOM 525 O O . PRO A 1 67 ? 3.459 -7.464 9.708 1.00 96.94 67 PRO A O 1
ATOM 528 N N . THR A 1 68 ? 1.281 -7.026 9.434 1.00 97.69 68 THR A N 1
ATOM 529 C CA . THR A 1 68 ? 0.826 -8.414 9.553 1.00 97.69 68 THR A CA 1
ATOM 530 C C . THR A 1 68 ? 0.531 -8.977 8.168 1.00 97.69 68 THR A C 1
ATOM 532 O O . THR A 1 68 ? -0.171 -8.344 7.381 1.00 97.69 68 THR A O 1
ATOM 535 N N . VAL A 1 69 ? 1.045 -10.174 7.883 1.00 97.19 69 VAL A N 1
ATOM 536 C CA . VAL A 1 69 ? 0.851 -10.890 6.614 1.00 97.19 69 VAL A CA 1
ATOM 537 C C . VAL A 1 69 ? -0.033 -12.109 6.845 1.00 97.19 69 VAL A C 1
ATOM 539 O O . VAL A 1 69 ? 0.193 -12.882 7.775 1.00 97.19 69 VAL A O 1
ATOM 542 N N . GLU A 1 70 ? -1.012 -12.329 5.974 1.00 96.00 70 GLU A N 1
ATOM 543 C CA . GLU A 1 70 ? -1.797 -13.563 5.948 1.00 96.00 70 GLU A CA 1
ATOM 544 C C . GLU A 1 70 ? -2.180 -13.925 4.507 1.00 96.00 70 GLU A C 1
ATOM 546 O O . GLU A 1 70 ? -2.181 -13.093 3.599 1.00 96.00 70 GLU A O 1
ATOM 551 N N . PHE A 1 71 ? -2.463 -15.206 4.288 1.00 94.38 71 PHE A N 1
ATOM 552 C CA . PHE A 1 71 ? -2.836 -15.743 2.987 1.00 94.38 71 PHE A CA 1
ATOM 553 C C . PHE A 1 71 ? -4.253 -16.299 3.055 1.00 94.38 71 PHE A C 1
ATOM 555 O O . PHE A 1 71 ? -4.562 -17.139 3.906 1.00 94.38 71 PHE A O 1
ATOM 562 N N . ARG A 1 72 ? -5.130 -15.847 2.157 1.00 91.81 72 ARG A N 1
ATOM 563 C CA . ARG A 1 72 ? -6.539 -16.257 2.140 1.00 91.81 72 ARG A CA 1
ATOM 564 C C . ARG A 1 72 ? -7.087 -16.252 0.723 1.00 91.81 72 ARG A C 1
ATOM 566 O O . ARG A 1 72 ? -6.742 -15.394 -0.077 1.00 91.81 72 ARG A O 1
ATOM 573 N N . ASN A 1 73 ? -7.969 -17.203 0.413 1.00 86.38 73 ASN A N 1
ATOM 574 C CA . ASN A 1 73 ? -8.652 -17.295 -0.885 1.00 86.38 73 ASN A CA 1
ATOM 575 C C . ASN A 1 73 ? -7.693 -17.274 -2.096 1.00 86.38 73 ASN A C 1
ATOM 577 O O . ASN A 1 73 ? -8.059 -16.832 -3.185 1.00 86.38 73 ASN A O 1
ATOM 581 N N . GLY A 1 74 ? -6.467 -17.777 -1.912 1.00 88.06 74 GLY A N 1
ATOM 582 C CA . GLY A 1 74 ? -5.450 -17.821 -2.959 1.00 88.06 74 GLY A CA 1
ATOM 583 C C . GLY A 1 74 ? -4.671 -16.519 -3.162 1.00 88.06 74 GLY A C 1
ATOM 584 O O . GLY A 1 74 ? -4.011 -16.401 -4.189 1.00 88.06 74 GLY A O 1
ATOM 585 N N . THR A 1 75 ? -4.753 -15.550 -2.244 1.00 90.94 75 THR A N 1
ATOM 586 C CA . THR A 1 75 ? -4.028 -14.278 -2.349 1.00 90.94 75 THR A CA 1
ATOM 587 C C . THR A 1 75 ? -3.415 -13.816 -1.024 1.00 90.94 75 THR A C 1
ATOM 589 O O . THR A 1 75 ? -3.878 -14.185 0.060 1.00 90.94 75 THR A O 1
ATOM 592 N N . ASP A 1 76 ? -2.366 -13.000 -1.136 1.00 92.56 76 ASP A N 1
ATOM 593 C CA . ASP A 1 76 ? -1.701 -12.326 -0.025 1.00 92.56 76 ASP A CA 1
ATOM 594 C C . ASP A 1 76 ? -2.496 -11.092 0.402 1.00 92.56 76 ASP A C 1
ATOM 596 O O . ASP A 1 76 ? -2.873 -10.254 -0.426 1.00 92.56 76 ASP A O 1
ATOM 600 N N . LEU A 1 77 ? -2.685 -10.956 1.708 1.00 94.94 77 LEU A N 1
ATOM 601 C CA . LEU A 1 77 ? -3.258 -9.783 2.344 1.00 94.94 77 LEU A CA 1
ATOM 602 C C . LEU A 1 77 ? -2.317 -9.303 3.454 1.00 94.94 77 LEU A C 1
ATOM 604 O O . LEU A 1 77 ? -1.806 -10.090 4.250 1.00 94.94 77 LEU A O 1
ATOM 608 N N . ILE A 1 78 ? -2.020 -8.007 3.447 1.00 98.19 78 ILE A N 1
ATOM 609 C CA . ILE A 1 78 ? -1.023 -7.396 4.327 1.00 98.19 78 ILE A CA 1
ATOM 610 C C . ILE A 1 78 ? -1.605 -6.112 4.900 1.00 98.19 78 ILE A C 1
ATOM 612 O O . ILE A 1 78 ?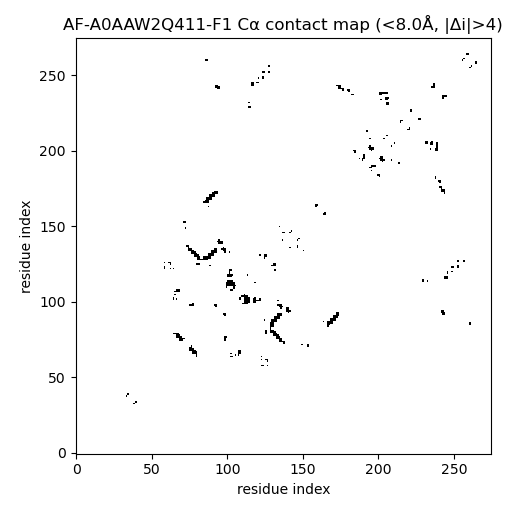 -2.151 -5.297 4.155 1.00 98.19 78 ILE A O 1
ATOM 616 N N . TRP A 1 79 ? -1.527 -5.933 6.215 1.00 98.31 79 TRP A N 1
ATOM 617 C CA . TRP A 1 79 ? -2.135 -4.780 6.873 1.00 98.31 79 TRP A CA 1
ATOM 618 C C . TRP A 1 79 ? -1.360 -4.308 8.095 1.00 98.31 79 TRP A C 1
ATOM 620 O O . TRP A 1 79 ? -0.627 -5.069 8.722 1.00 98.31 79 TRP A O 1
ATOM 630 N N . GLN A 1 80 ? -1.613 -3.060 8.479 1.00 97.88 80 GLN A N 1
ATOM 631 C CA . GLN A 1 80 ? -1.195 -2.487 9.754 1.00 97.88 80 GLN A CA 1
ATOM 632 C C . GLN A 1 80 ? -2.302 -1.573 10.277 1.00 97.88 80 GLN A C 1
ATOM 634 O O . GLN A 1 80 ? -2.917 -0.815 9.524 1.00 97.88 80 GLN A O 1
ATOM 639 N N . ILE A 1 81 ? -2.575 -1.665 11.578 1.00 97.50 81 ILE A N 1
ATOM 640 C CA . ILE A 1 81 ? -3.602 -0.871 12.255 1.00 97.50 81 ILE A CA 1
ATOM 641 C C . ILE A 1 81 ? -2.894 0.024 13.273 1.00 97.50 81 ILE A C 1
ATOM 643 O O . ILE A 1 81 ? -2.260 -0.506 14.184 1.00 97.50 81 ILE A O 1
ATOM 647 N N . PRO A 1 82 ? -2.967 1.358 13.139 1.00 95.56 82 PRO A N 1
ATOM 648 C CA . PRO A 1 82 ? -2.410 2.263 14.131 1.00 95.56 82 PRO A CA 1
ATOM 649 C C . PRO A 1 82 ? -3.318 2.329 15.364 1.00 95.56 82 PRO A C 1
ATOM 651 O O . PRO A 1 82 ? -4.510 2.029 15.287 1.00 95.56 82 PRO A O 1
ATOM 654 N N . ASP A 1 83 ? -2.789 2.806 16.491 1.00 92.50 83 ASP A N 1
ATOM 655 C CA . ASP A 1 83 ? -3.611 3.043 17.682 1.00 92.50 83 ASP A CA 1
ATOM 656 C C . ASP A 1 83 ? -4.733 4.045 17.403 1.00 92.50 83 ASP A C 1
ATOM 658 O O . ASP A 1 83 ? -4.476 5.120 16.848 1.00 92.50 83 ASP A O 1
ATOM 662 N N . SER A 1 84 ? -5.942 3.726 17.876 1.00 92.94 84 SER A N 1
ATOM 663 C CA . SER A 1 84 ? -7.164 4.527 17.691 1.00 92.94 84 SER A CA 1
ATOM 664 C C . SER A 1 84 ? -7.429 4.878 16.216 1.00 92.94 84 SER A C 1
ATOM 666 O O . SER A 1 84 ? -7.408 6.057 15.849 1.00 92.94 84 SER A O 1
ATOM 668 N N . PRO A 1 85 ? -7.650 3.869 15.352 1.00 95.88 85 PRO A N 1
ATOM 669 C CA . PRO A 1 85 ? -7.857 4.096 13.929 1.00 95.88 85 PRO A CA 1
ATOM 670 C C . PRO A 1 85 ? -9.152 4.880 13.678 1.00 95.88 85 PRO A C 1
ATOM 672 O O . PRO A 1 85 ? -10.183 4.611 14.294 1.00 95.88 85 PRO A O 1
ATOM 675 N N . LYS A 1 86 ? -9.099 5.840 12.751 1.00 92.62 86 LYS A N 1
ATOM 676 C CA . LYS A 1 86 ? -10.236 6.704 12.380 1.00 92.62 86 LYS A CA 1
ATOM 677 C C . LYS A 1 86 ? -11.003 6.197 11.162 1.00 92.62 86 LYS A C 1
ATOM 679 O O . LYS A 1 86 ? -12.176 6.508 10.995 1.00 92.62 86 LYS A O 1
ATOM 684 N N . ALA A 1 87 ? -10.327 5.445 10.303 1.00 87.81 87 ALA A N 1
ATOM 685 C CA . ALA A 1 87 ? -10.849 4.944 9.041 1.00 87.81 87 ALA A CA 1
ATOM 686 C C . ALA A 1 87 ? -10.045 3.722 8.584 1.00 87.81 87 ALA A C 1
ATOM 688 O O . ALA A 1 87 ? -8.934 3.489 9.063 1.00 87.81 87 ALA A O 1
ATOM 689 N N . VAL A 1 88 ? -10.595 2.965 7.639 1.00 87.88 88 VAL A N 1
ATOM 690 C CA . VAL A 1 88 ? -9.900 1.894 6.919 1.00 87.88 88 VAL A CA 1
ATOM 691 C C . VAL A 1 88 ? -9.537 2.393 5.522 1.00 87.88 88 VAL A C 1
ATOM 693 O O . VAL A 1 88 ? -10.378 2.962 4.831 1.00 87.88 88 VAL A O 1
ATOM 696 N N . LEU A 1 89 ? -8.304 2.149 5.088 1.00 92.06 89 LEU A N 1
ATOM 697 C CA . LEU A 1 89 ? -7.833 2.387 3.730 1.00 92.06 89 LEU A CA 1
ATOM 698 C C . LEU A 1 89 ? -7.480 1.056 3.067 1.00 92.06 89 LEU A C 1
ATOM 700 O O . LEU A 1 89 ? -6.521 0.393 3.453 1.00 92.06 89 LEU A O 1
ATOM 704 N N . PHE A 1 90 ? -8.248 0.680 2.053 1.00 89.56 90 PHE A N 1
ATOM 705 C CA . PHE A 1 90 ? -7.936 -0.431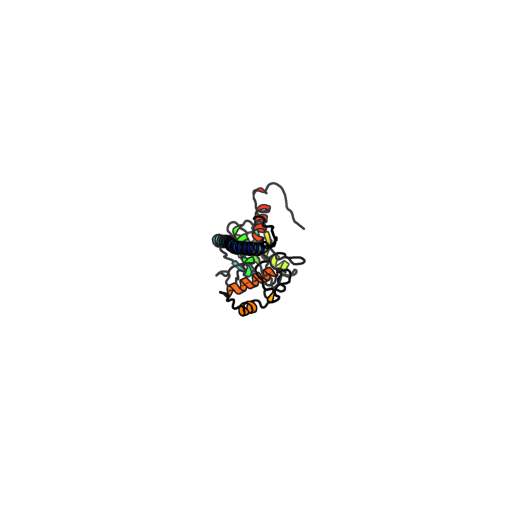 1.168 1.00 89.56 90 PHE A CA 1
ATOM 706 C C . PHE A 1 90 ? -7.028 0.035 0.022 1.00 89.56 90 PHE A C 1
ATOM 708 O O . PHE A 1 90 ? -7.327 1.032 -0.636 1.00 89.56 90 PHE A O 1
ATOM 715 N N . LEU A 1 91 ? -5.947 -0.698 -0.236 1.00 91.31 91 LEU A N 1
ATOM 716 C CA . LEU A 1 91 ? -4.999 -0.437 -1.317 1.00 91.31 91 LEU A CA 1
ATOM 717 C C . LEU A 1 91 ? -4.986 -1.608 -2.303 1.00 91.31 91 LEU A C 1
ATOM 719 O O . LEU A 1 91 ? -4.737 -2.757 -1.923 1.00 91.31 91 LEU A O 1
ATOM 723 N N . ALA A 1 92 ? -5.216 -1.305 -3.578 1.00 86.62 92 ALA A N 1
ATOM 724 C CA . ALA A 1 92 ? -4.988 -2.234 -4.678 1.00 86.62 92 ALA A CA 1
ATOM 725 C C . ALA A 1 92 ? -3.709 -1.840 -5.426 1.00 86.62 92 ALA A C 1
ATOM 727 O O . ALA A 1 92 ? -3.478 -0.666 -5.690 1.00 86.62 92 ALA A O 1
ATOM 728 N N . HIS A 1 93 ? -2.877 -2.813 -5.787 1.00 88.44 93 HIS A N 1
ATOM 729 C CA . HIS A 1 93 ? -1.664 -2.551 -6.567 1.00 88.44 93 HIS A CA 1
ATOM 730 C C . HIS A 1 93 ? -1.969 -2.302 -8.055 1.00 88.44 93 HIS A C 1
ATOM 732 O O . HIS A 1 93 ? -2.983 -2.775 -8.565 1.00 88.44 93 HIS A O 1
ATOM 738 N N . GLY A 1 94 ? -1.063 -1.632 -8.775 1.00 80.50 94 GLY A N 1
ATOM 739 C CA . GLY A 1 94 ? -1.064 -1.556 -10.247 1.00 80.50 94 GLY A CA 1
ATOM 740 C C . GLY A 1 94 ? -0.816 -2.906 -10.925 1.00 80.50 94 GLY A C 1
ATOM 741 O O . GLY A 1 94 ? -0.424 -3.875 -10.278 1.00 80.50 94 GLY A O 1
ATOM 742 N N . CYS A 1 95 ? -1.010 -3.001 -12.240 1.00 78.12 95 CYS A N 1
ATOM 743 C CA . CYS A 1 95 ? -0.577 -4.184 -12.997 1.00 78.12 95 CYS A CA 1
ATOM 744 C C . CYS A 1 95 ? 0.917 -4.482 -12.765 1.00 78.12 95 CYS A C 1
ATOM 746 O O . CYS A 1 95 ? 1.720 -3.561 -12.700 1.00 78.12 95 CYS A O 1
ATOM 748 N N . ASN A 1 96 ? 1.285 -5.762 -12.651 1.00 81.94 96 ASN A N 1
ATOM 749 C CA . ASN A 1 96 ? 2.608 -6.256 -12.224 1.00 81.94 96 ASN A CA 1
ATOM 750 C C . ASN A 1 96 ? 2.993 -5.953 -10.765 1.00 81.94 96 ASN A C 1
ATOM 752 O O . ASN A 1 96 ? 4.061 -6.372 -10.319 1.00 81.94 96 ASN A O 1
ATOM 756 N N . GLY A 1 97 ? 2.135 -5.275 -10.006 1.00 87.00 97 GLY A N 1
ATOM 757 C CA . GLY A 1 97 ? 2.334 -5.039 -8.583 1.00 87.00 97 GLY A CA 1
ATOM 758 C C . GLY A 1 97 ? 1.864 -6.198 -7.701 1.00 87.00 97 GLY A C 1
ATOM 759 O O . GLY A 1 97 ? 1.258 -7.165 -8.166 1.00 87.00 97 GLY A O 1
ATOM 760 N N . ARG A 1 98 ? 2.138 -6.089 -6.397 1.00 92.31 98 ARG A N 1
ATOM 761 C CA . ARG A 1 98 ? 1.661 -6.999 -5.341 1.00 92.31 98 ARG A CA 1
ATOM 762 C C . ARG A 1 98 ? 1.486 -6.245 -4.025 1.00 92.31 98 ARG A C 1
ATOM 764 O O . ARG A 1 98 ? 2.091 -5.198 -3.828 1.00 92.31 98 ARG A O 1
ATOM 771 N N . ALA A 1 99 ? 0.733 -6.812 -3.079 1.00 95.31 99 ALA A N 1
ATOM 772 C CA . ALA A 1 99 ? 0.590 -6.240 -1.734 1.00 95.31 99 ALA A CA 1
ATOM 773 C C . ALA A 1 99 ? 1.944 -6.055 -1.022 1.00 95.31 99 ALA A C 1
ATOM 775 O O . ALA A 1 99 ? 2.121 -5.085 -0.295 1.00 95.31 99 ALA A O 1
ATOM 776 N N . VAL A 1 100 ? 2.917 -6.940 -1.276 1.00 96.19 100 VAL A N 1
ATOM 777 C CA . VAL A 1 100 ? 4.284 -6.862 -0.722 1.00 96.19 100 VAL A CA 1
ATOM 778 C C . VAL A 1 100 ? 5.058 -5.604 -1.137 1.00 96.19 100 VAL A C 1
ATOM 780 O O . VAL A 1 100 ? 6.053 -5.270 -0.499 1.00 96.19 100 VAL A O 1
ATOM 783 N N . ASN A 1 101 ? 4.611 -4.894 -2.176 1.00 94.50 101 ASN A N 1
ATOM 784 C CA . ASN A 1 101 ? 5.247 -3.664 -2.642 1.00 94.50 101 ASN A CA 1
ATOM 785 C C . ASN A 1 101 ? 4.975 -2.480 -1.705 1.00 94.50 101 ASN A C 1
ATOM 787 O O . ASN A 1 101 ? 5.782 -1.566 -1.640 1.00 94.50 101 ASN A O 1
ATOM 791 N N . PHE A 1 102 ? 3.872 -2.510 -0.954 1.00 95.56 102 PHE A N 1
ATOM 792 C CA . PHE A 1 102 ? 3.451 -1.423 -0.062 1.00 95.56 102 PHE A CA 1
ATOM 793 C C . PHE A 1 102 ? 4.188 -1.384 1.282 1.00 95.56 102 PHE A C 1
ATOM 795 O O . PHE A 1 102 ? 4.001 -0.450 2.054 1.00 95.56 102 PHE A O 1
ATOM 802 N N . TRP A 1 103 ? 4.989 -2.400 1.593 1.00 96.81 103 TRP A N 1
ATOM 803 C CA . TRP A 1 103 ? 5.555 -2.584 2.924 1.00 96.81 103 TRP A CA 1
ATOM 804 C C . TRP A 1 103 ? 7.037 -2.880 2.836 1.00 96.81 103 TRP A C 1
ATOM 806 O O . TRP A 1 103 ? 7.469 -3.578 1.919 1.00 96.81 103 TRP A O 1
ATOM 816 N N . ASP A 1 104 ? 7.797 -2.402 3.814 1.00 94.19 104 ASP A N 1
ATOM 817 C CA . ASP A 1 104 ? 9.224 -2.675 3.893 1.00 94.19 104 ASP A CA 1
ATOM 818 C C . ASP A 1 104 ? 9.500 -4.107 4.340 1.00 94.19 104 ASP A C 1
ATOM 820 O O . ASP A 1 104 ? 8.716 -4.754 5.045 1.00 94.19 104 ASP A O 1
ATOM 824 N N . LYS A 1 105 ? 10.663 -4.611 3.931 1.00 94.31 105 LYS A N 1
ATOM 825 C CA . LYS A 1 105 ? 11.148 -5.909 4.380 1.00 94.31 105 LYS A CA 1
ATOM 826 C C . LYS A 1 105 ? 11.370 -5.891 5.892 1.00 94.31 105 LYS A C 1
ATOM 828 O O . LYS A 1 105 ? 12.183 -5.122 6.398 1.00 94.31 105 LYS A O 1
ATOM 833 N N . SER A 1 106 ? 10.719 -6.805 6.603 1.00 93.56 106 SER A N 1
ATOM 834 C CA . SER A 1 106 ? 10.818 -6.927 8.061 1.00 93.56 106 SER A CA 1
ATOM 835 C C . SER A 1 106 ? 10.800 -8.399 8.495 1.00 93.56 106 SER A C 1
ATOM 837 O O . SER A 1 106 ? 10.523 -9.277 7.674 1.00 93.56 106 SER A O 1
ATOM 839 N N . PRO A 1 107 ? 11.071 -8.721 9.774 1.00 94.31 107 PRO A N 1
ATOM 840 C CA . PRO A 1 107 ? 10.890 -10.081 10.284 1.00 94.31 107 PRO A CA 1
ATOM 841 C C . PRO A 1 107 ? 9.458 -10.611 10.099 1.00 94.31 107 PRO A C 1
ATOM 843 O O . PRO A 1 107 ? 9.280 -11.797 9.832 1.00 94.31 107 PRO A O 1
ATOM 846 N N . ASN A 1 108 ? 8.457 -9.727 10.188 1.00 94.69 108 ASN A N 1
ATOM 847 C CA . ASN A 1 108 ? 7.041 -10.063 10.023 1.00 94.69 108 ASN A CA 1
ATOM 848 C C . ASN A 1 108 ? 6.609 -10.127 8.548 1.00 94.69 108 ASN A C 1
ATOM 850 O O . ASN A 1 108 ? 5.628 -10.795 8.221 1.00 94.69 108 ASN A O 1
ATOM 854 N N . CYS A 1 109 ? 7.373 -9.509 7.641 1.00 96.12 109 CYS A N 1
ATOM 855 C CA . CYS A 1 109 ? 7.212 -9.672 6.202 1.00 96.12 109 CYS A CA 1
ATOM 856 C C . CYS A 1 109 ? 8.567 -9.836 5.484 1.00 96.12 109 CYS A C 1
ATOM 858 O O . CYS A 1 109 ? 9.097 -8.888 4.896 1.00 96.12 109 CYS A O 1
ATOM 860 N N . PRO A 1 110 ? 9.145 -11.052 5.472 1.00 94.81 110 PRO A N 1
ATOM 861 C CA . PRO A 1 110 ? 10.473 -11.281 4.896 1.00 94.81 110 PRO A CA 1
ATOM 862 C C . PRO A 1 110 ? 10.517 -11.136 3.367 1.00 94.81 110 PRO A C 1
ATOM 864 O O . PRO A 1 110 ? 11.593 -10.936 2.803 1.00 94.81 110 PRO A O 1
ATOM 867 N N . ASN A 1 111 ? 9.359 -11.237 2.708 1.00 94.25 111 ASN A N 1
ATOM 868 C CA . ASN A 1 111 ? 9.205 -11.118 1.255 1.00 94.25 111 ASN A CA 1
ATOM 869 C C . ASN A 1 111 ? 8.693 -9.737 0.815 1.00 94.25 111 ASN A C 1
ATOM 871 O O . ASN A 1 111 ? 8.464 -9.529 -0.374 1.00 94.25 111 ASN A O 1
ATOM 875 N N . CYS A 1 112 ? 8.484 -8.819 1.760 1.00 95.81 112 CYS A N 1
ATOM 876 C CA . CYS A 1 112 ? 8.120 -7.445 1.453 1.00 95.81 112 CYS A CA 1
ATOM 877 C C . CYS A 1 112 ? 9.265 -6.706 0.751 1.00 95.81 112 CYS A C 1
ATOM 879 O O . CYS A 1 112 ? 10.440 -7.026 0.961 1.00 95.81 112 CYS A O 1
ATOM 881 N N . VAL A 1 113 ? 8.907 -5.767 -0.127 1.00 93.50 113 VAL A N 1
ATOM 882 C CA . VAL A 1 113 ? 9.849 -5.078 -1.024 1.00 93.50 113 VAL A CA 1
ATOM 883 C C . VAL A 1 113 ? 9.969 -3.595 -0.687 1.00 93.50 113 VAL A C 1
ATOM 885 O O . VAL A 1 113 ? 11.085 -3.090 -0.676 1.00 93.50 113 VAL A O 1
ATOM 888 N N . GLY A 1 114 ? 8.854 -2.919 -0.405 1.00 91.44 114 GLY A N 1
ATOM 889 C CA . GLY A 1 114 ? 8.840 -1.494 -0.064 1.00 91.44 114 GLY A CA 1
ATOM 890 C C . GLY A 1 114 ? 9.179 -0.608 -1.259 1.00 91.44 114 GLY A C 1
ATOM 891 O O . GLY A 1 114 ? 10.202 0.078 -1.271 1.00 91.44 114 GLY A O 1
ATOM 892 N N . LEU A 1 115 ? 8.344 -0.636 -2.298 1.00 88.06 115 LEU A N 1
ATOM 893 C CA . LEU A 1 115 ? 8.510 0.259 -3.440 1.00 88.06 115 LEU A CA 1
ATOM 894 C C . LEU A 1 115 ? 8.273 1.718 -3.015 1.00 88.06 115 LEU A C 1
ATOM 896 O O . LEU A 1 115 ? 7.432 1.954 -2.146 1.00 88.06 115 LEU A O 1
ATOM 900 N N . PRO A 1 116 ? 9.012 2.697 -3.574 1.00 81.81 116 PRO A N 1
ATOM 901 C CA . PRO A 1 116 ?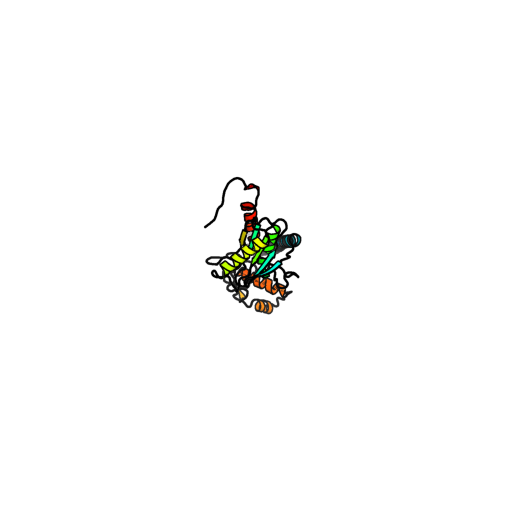 9.018 4.063 -3.053 1.00 81.81 116 PRO A CA 1
ATOM 902 C C . PRO A 1 116 ? 7.630 4.706 -3.009 1.00 81.81 116 PRO A C 1
ATOM 904 O O . PRO A 1 116 ? 7.244 5.228 -1.965 1.00 81.81 116 PRO A O 1
ATOM 907 N N . GLU A 1 117 ? 6.854 4.605 -4.089 1.00 82.50 117 GLU A N 1
ATOM 908 C CA . GLU A 1 117 ? 5.521 5.210 -4.153 1.00 82.50 117 GLU A CA 1
ATOM 909 C C . GLU A 1 117 ? 4.497 4.449 -3.315 1.00 82.50 117 GLU A C 1
ATOM 911 O O . GLU A 1 117 ? 3.765 5.049 -2.525 1.00 82.50 117 GLU A O 1
ATOM 916 N N . GLU A 1 118 ? 4.438 3.125 -3.456 1.00 89.75 118 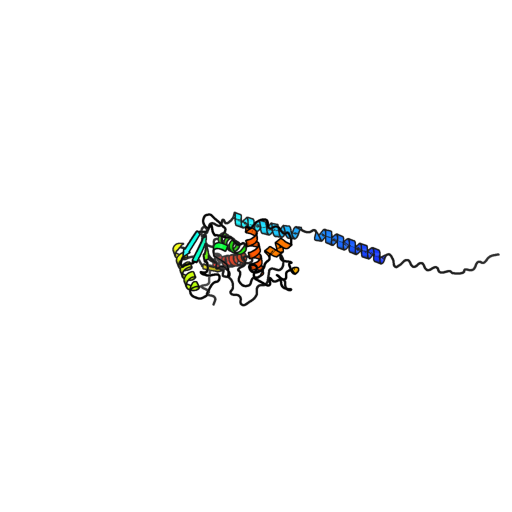GLU A N 1
ATOM 917 C CA . GLU A 1 118 ? 3.492 2.299 -2.717 1.00 89.75 118 GLU A CA 1
ATOM 918 C C . GLU A 1 118 ? 3.717 2.414 -1.208 1.00 89.75 118 GLU A C 1
ATOM 920 O O . GLU A 1 118 ? 2.758 2.635 -0.462 1.00 89.75 118 GLU A O 1
ATOM 925 N N . ARG A 1 119 ? 4.972 2.326 -0.743 1.00 92.25 119 ARG A N 1
ATOM 926 C CA . ARG A 1 119 ? 5.272 2.440 0.690 1.00 92.25 119 ARG A CA 1
ATOM 927 C C . ARG A 1 119 ? 4.920 3.820 1.231 1.00 92.25 119 ARG A C 1
ATOM 929 O O . ARG A 1 119 ? 4.422 3.929 2.351 1.00 92.25 119 ARG A O 1
ATOM 936 N N . LEU A 1 120 ? 5.137 4.876 0.445 1.00 90.00 120 LEU A N 1
ATOM 937 C CA . LEU A 1 120 ? 4.871 6.240 0.892 1.00 90.00 120 LEU A CA 1
ATOM 938 C C . LEU A 1 120 ? 3.374 6.477 1.137 1.00 90.00 120 LEU A C 1
ATOM 940 O O . LEU A 1 120 ? 3.001 7.119 2.121 1.00 90.00 120 LEU A O 1
ATOM 944 N N . ILE A 1 121 ? 2.504 5.880 0.317 1.00 91.31 121 ILE A N 1
ATOM 945 C CA . ILE A 1 121 ? 1.048 5.917 0.532 1.00 91.31 121 ILE A CA 1
ATOM 946 C C . ILE A 1 121 ? 0.684 5.311 1.894 1.00 91.31 121 ILE A C 1
ATOM 948 O O . ILE A 1 121 ? -0.127 5.881 2.630 1.00 91.31 121 ILE A O 1
ATOM 952 N N . VAL A 1 122 ? 1.297 4.180 2.256 1.00 95.62 122 VAL A N 1
ATOM 953 C CA . VAL A 1 122 ? 1.066 3.528 3.554 1.00 95.62 122 VAL A CA 1
ATOM 954 C C . VAL A 1 122 ? 1.529 4.411 4.707 1.00 95.62 122 VAL A C 1
ATOM 956 O O . VAL A 1 122 ? 0.766 4.620 5.653 1.00 95.62 122 VAL A O 1
ATOM 959 N N . LEU A 1 123 ? 2.737 4.972 4.621 1.00 94.31 123 LEU A N 1
ATOM 960 C CA . LEU A 1 123 ? 3.289 5.862 5.646 1.00 94.31 123 LEU A CA 1
ATOM 961 C C . LEU A 1 123 ? 2.381 7.075 5.884 1.00 94.31 123 LEU A C 1
ATOM 963 O O . LEU A 1 123 ? 2.027 7.381 7.026 1.00 94.31 123 LEU A O 1
ATOM 967 N N . HIS A 1 124 ? 1.928 7.728 4.812 1.00 92.44 124 HIS A N 1
ATOM 968 C CA . HIS A 1 124 ? 1.024 8.871 4.906 1.00 92.44 124 HIS A CA 1
ATOM 969 C C . HIS A 1 124 ? -0.340 8.523 5.513 1.00 92.44 124 HIS A C 1
ATOM 971 O O . HIS A 1 124 ? -0.896 9.333 6.264 1.00 92.44 124 HIS A O 1
ATOM 977 N N . ALA A 1 125 ? -0.876 7.340 5.206 1.00 94.00 125 ALA A N 1
ATOM 978 C CA . ALA A 1 125 ? -2.145 6.862 5.743 1.00 94.00 125 ALA A CA 1
ATOM 979 C C . ALA A 1 125 ? -2.041 6.524 7.239 1.00 94.00 125 ALA A C 1
ATOM 981 O O . ALA A 1 125 ? -2.857 6.982 8.045 1.00 94.00 125 ALA A O 1
ATOM 982 N N . LEU A 1 126 ? -1.002 5.789 7.636 1.00 95.75 126 LEU A N 1
ATOM 983 C CA . LEU A 1 126 ? -0.755 5.426 9.032 1.00 95.75 126 LEU A CA 1
ATOM 984 C C . LEU A 1 126 ? -0.495 6.657 9.910 1.00 95.75 126 LEU A C 1
ATOM 986 O O . LEU A 1 126 ? -1.044 6.742 11.013 1.00 95.75 126 LEU A O 1
ATOM 990 N N . ALA A 1 127 ? 0.248 7.651 9.407 1.00 93.00 127 ALA A N 1
ATOM 991 C CA . ALA A 1 127 ? 0.483 8.919 10.106 1.00 93.00 127 ALA A CA 1
ATOM 992 C C . ALA A 1 127 ? -0.827 9.660 10.432 1.00 93.00 127 ALA A C 1
ATOM 994 O O . ALA A 1 127 ? -0.936 10.338 11.453 1.00 93.00 127 ALA A O 1
ATOM 995 N N . ARG A 1 128 ? -1.859 9.472 9.601 1.00 91.81 128 ARG A N 1
ATOM 996 C CA . ARG A 1 128 ? -3.204 10.045 9.769 1.00 91.81 128 ARG A CA 1
ATOM 997 C C . ARG A 1 128 ? -4.178 9.121 10.500 1.00 91.81 128 ARG A C 1
ATOM 999 O O . ARG A 1 128 ? -5.369 9.419 10.578 1.00 91.81 128 ARG A O 1
ATOM 1006 N N . LYS A 1 129 ? -3.679 8.027 11.085 1.00 94.75 129 LYS A N 1
ATOM 1007 C CA . LYS A 1 129 ? -4.461 7.028 11.828 1.00 94.75 129 LYS A CA 1
ATOM 1008 C C . LYS A 1 129 ? -5.479 6.265 10.969 1.00 94.75 129 LYS A C 1
ATOM 1010 O O . LYS A 1 129 ? -6.540 5.883 11.462 1.00 94.75 129 LYS A O 1
ATOM 1015 N N . PHE A 1 130 ? -5.156 5.999 9.705 1.00 95.00 130 PHE A N 1
ATOM 1016 C CA . PHE A 1 130 ? -5.897 5.027 8.898 1.00 95.00 130 PHE A CA 1
ATOM 1017 C C . PHE A 1 130 ? -5.371 3.618 9.173 1.00 95.00 130 PHE A C 1
ATOM 1019 O O . PHE A 1 130 ? -4.165 3.395 9.187 1.00 95.00 130 PHE A O 1
ATOM 1026 N N . ALA A 1 131 ? -6.270 2.656 9.361 1.00 97.06 131 ALA A N 1
ATOM 1027 C CA . ALA A 1 131 ? -5.940 1.240 9.292 1.00 97.06 131 ALA A CA 1
ATOM 1028 C C . ALA A 1 131 ? -5.765 0.852 7.820 1.00 97.06 131 ALA A C 1
ATOM 1030 O O . ALA A 1 131 ? -6.700 1.002 7.039 1.00 97.06 131 ALA A O 1
ATOM 1031 N N . VAL A 1 132 ? -4.586 0.378 7.425 1.00 97.88 132 VAL A N 1
ATOM 1032 C CA . VAL A 1 132 ? -4.256 0.143 6.012 1.00 97.88 132 VAL A CA 1
ATOM 1033 C C . VAL A 1 132 ? -4.303 -1.346 5.704 1.00 97.88 132 VAL A C 1
ATOM 1035 O O . VAL A 1 132 ? -3.648 -2.124 6.392 1.00 97.88 132 VAL A O 1
ATOM 1038 N N . LEU A 1 133 ? -5.042 -1.736 4.665 1.00 96.88 133 LEU A N 1
ATOM 1039 C CA . LEU A 1 133 ? -5.149 -3.104 4.154 1.00 96.88 133 LEU A CA 1
ATOM 1040 C C . LEU A 1 133 ? -4.775 -3.132 2.667 1.00 96.88 133 LEU A C 1
ATOM 1042 O O . LEU A 1 133 ? -5.484 -2.562 1.843 1.00 96.88 133 LEU A O 1
ATOM 1046 N N . ALA A 1 134 ? -3.713 -3.850 2.313 1.00 96.69 134 ALA A N 1
ATOM 1047 C CA . ALA A 1 134 ? -3.331 -4.133 0.933 1.00 96.69 134 ALA A CA 1
ATOM 1048 C C . ALA A 1 134 ? -3.633 -5.598 0.585 1.00 96.69 134 ALA A C 1
ATOM 1050 O O . ALA A 1 134 ? -3.327 -6.503 1.364 1.00 96.69 134 ALA A O 1
ATOM 1051 N N . VAL A 1 135 ? -4.212 -5.847 -0.590 1.00 92.56 135 VAL A N 1
ATOM 1052 C CA . VAL A 1 135 ? -4.519 -7.204 -1.080 1.00 92.56 135 VAL A CA 1
ATOM 1053 C C . VAL A 1 135 ? -3.902 -7.392 -2.460 1.00 92.56 135 VAL A C 1
ATOM 1055 O O . VAL A 1 135 ? -3.911 -6.470 -3.275 1.00 92.56 135 VAL A O 1
ATOM 1058 N N . SER A 1 136 ? -3.354 -8.577 -2.727 1.00 93.31 136 SER A N 1
ATOM 1059 C CA . SER A 1 136 ? -2.855 -8.918 -4.061 1.00 93.31 136 SER A CA 1
ATOM 1060 C C . SER A 1 136 ? -3.974 -9.433 -4.970 1.00 93.31 136 SER A C 1
ATOM 1062 O O . SER A 1 136 ? -4.938 -10.063 -4.527 1.00 93.31 136 SER A O 1
ATOM 1064 N N . SER A 1 137 ? -3.821 -9.227 -6.269 1.00 88.81 137 SER A N 1
ATOM 1065 C CA . SER A 1 137 ? -4.492 -10.031 -7.284 1.00 88.81 137 SER A CA 1
ATOM 1066 C C . SER A 1 137 ? -3.974 -11.478 -7.234 1.00 88.81 137 SER A C 1
ATOM 1068 O 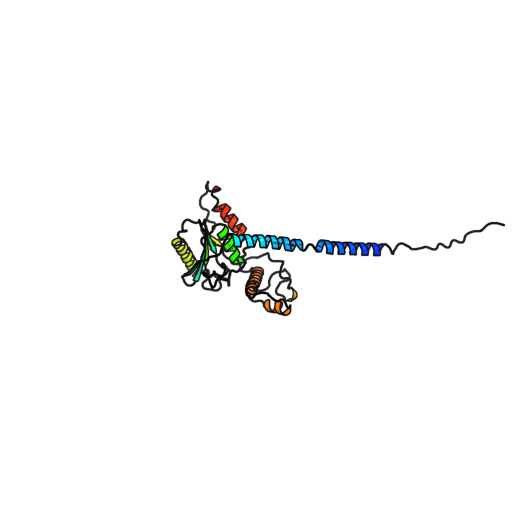O . SER A 1 137 ? -2.842 -11.742 -6.819 1.00 88.81 137 SER A O 1
ATOM 1070 N N . LYS A 1 138 ? -4.798 -12.432 -7.682 1.00 86.06 138 LYS A N 1
ATOM 1071 C CA . LYS A 1 138 ? -4.374 -13.815 -7.966 1.00 86.06 138 LYS A CA 1
ATOM 1072 C C . LYS A 1 138 ? -3.406 -13.885 -9.154 1.00 86.06 138 LYS A C 1
ATOM 1074 O O . LYS A 1 138 ? -2.674 -14.864 -9.289 1.00 86.06 138 LYS A O 1
ATOM 1079 N N . GLY A 1 139 ? -3.442 -12.887 -10.034 1.00 83.75 139 GLY A N 1
ATOM 1080 C CA . GLY A 1 139 ? -2.608 -12.788 -11.221 1.00 83.75 139 GLY A CA 1
ATOM 1081 C C . GLY A 1 139 ? -1.600 -11.646 -11.144 1.00 83.75 139 GLY A C 1
ATOM 1082 O O . GLY A 1 139 ? -1.185 -11.198 -10.078 1.00 83.75 139 GLY A O 1
ATOM 1083 N N . ILE A 1 140 ? -1.195 -11.197 -12.328 1.00 77.69 140 ILE A N 1
ATOM 1084 C CA . ILE A 1 140 ? -0.320 -10.037 -12.527 1.00 77.69 140 ILE A CA 1
ATOM 1085 C C . ILE A 1 140 ? -1.137 -8.733 -12.486 1.00 77.69 140 ILE A C 1
ATOM 1087 O O . ILE A 1 140 ? -0.652 -7.698 -12.040 1.00 77.69 140 ILE A O 1
ATOM 1091 N N . CYS A 1 141 ? -2.388 -8.791 -12.939 1.00 81.94 141 CYS A N 1
ATOM 1092 C CA . CYS A 1 141 ? -3.324 -7.676 -13.017 1.00 81.94 141 CYS A CA 1
ATOM 1093 C C . CYS A 1 141 ? -4.683 -8.102 -12.471 1.00 81.94 141 CYS A C 1
ATOM 1095 O O . CYS A 1 141 ? -5.057 -9.270 -12.580 1.00 81.94 141 CYS A O 1
ATOM 1097 N N . TRP A 1 142 ? -5.445 -7.123 -11.988 1.00 77.88 142 TRP A N 1
ATOM 1098 C CA . TRP A 1 142 ? -6.825 -7.318 -11.562 1.00 77.88 142 TRP A CA 1
ATOM 1099 C C . TRP A 1 142 ? -7.751 -7.686 -12.723 1.00 77.88 142 TRP A C 1
ATOM 1101 O O . TRP A 1 142 ? -7.644 -7.168 -13.835 1.00 77.88 142 TRP A O 1
ATOM 1111 N N . SER A 1 143 ? -8.732 -8.526 -12.422 1.00 71.81 143 SER A N 1
ATOM 1112 C CA . SER A 1 143 ? -9.819 -8.943 -13.295 1.00 71.81 143 SER A CA 1
ATOM 1113 C C . SER A 1 143 ? -11.169 -8.614 -12.649 1.00 71.81 143 SER A C 1
ATOM 1115 O O . SER A 1 143 ? -11.391 -8.814 -11.456 1.00 71.81 143 SER A O 1
ATOM 1117 N N . LEU A 1 144 ? -12.121 -8.105 -13.436 1.00 59.00 144 LEU A N 1
ATOM 1118 C CA . LEU A 1 144 ? -13.426 -7.657 -12.919 1.00 59.00 144 LEU A CA 1
ATOM 1119 C C . LEU A 1 144 ? -14.354 -8.801 -12.458 1.00 59.00 144 LEU A C 1
ATOM 1121 O O . LEU A 1 144 ? -15.389 -8.536 -11.848 1.00 59.00 144 LEU A O 1
ATOM 1125 N N . GLY A 1 145 ? -14.009 -10.055 -12.765 1.00 66.31 145 GLY A N 1
ATOM 1126 C CA . GLY A 1 145 ? -14.831 -11.239 -12.511 1.00 66.31 145 GLY A CA 1
ATOM 1127 C C . GLY A 1 145 ? -14.729 -11.768 -11.077 1.00 66.31 145 GLY A C 1
ATOM 1128 O O . GLY A 1 145 ? -15.224 -11.162 -10.129 1.00 66.31 145 GLY A O 1
ATOM 1129 N N . GLU A 1 146 ? -14.125 -12.946 -10.922 1.00 68.00 146 GLU A N 1
ATOM 1130 C CA . GLU A 1 146 ? -14.029 -13.670 -9.644 1.00 68.00 146 GLU A CA 1
ATOM 1131 C C . GLU A 1 146 ? -13.310 -12.856 -8.553 1.00 68.00 146 GLU A C 1
ATOM 1133 O O . GLU A 1 146 ? -13.707 -12.882 -7.387 1.00 68.00 146 GLU A O 1
ATOM 1138 N N . GLU A 1 147 ? -12.296 -12.068 -8.923 1.00 69.56 147 GLU A N 1
ATOM 1139 C CA . GLU A 1 147 ? -11.492 -11.308 -7.961 1.00 69.56 147 GLU A CA 1
ATOM 1140 C C . GLU A 1 147 ? -12.279 -10.219 -7.242 1.00 69.56 147 GLU A C 1
ATOM 1142 O O . GLU A 1 147 ? -12.038 -9.983 -6.060 1.00 69.56 147 GLU A O 1
ATOM 1147 N N . ARG A 1 148 ? -13.285 -9.618 -7.887 1.00 70.94 148 ARG A N 1
ATOM 1148 C CA . ARG A 1 148 ? -14.165 -8.651 -7.220 1.00 70.94 148 ARG A CA 1
ATOM 1149 C C . ARG A 1 148 ? -14.850 -9.271 -6.001 1.00 70.94 148 ARG A C 1
ATOM 1151 O O . ARG A 1 148 ? -14.949 -8.633 -4.953 1.00 70.94 148 ARG A O 1
ATOM 1158 N N . TRP A 1 149 ? -15.330 -10.506 -6.135 1.00 69.56 149 TRP A N 1
ATOM 1159 C CA . TRP A 1 149 ? -16.003 -11.221 -5.051 1.00 69.56 149 TRP A CA 1
ATOM 1160 C C . TRP A 1 149 ? -15.024 -11.656 -3.968 1.00 69.56 149 TRP A C 1
ATOM 1162 O O . TRP A 1 149 ? -15.330 -11.515 -2.788 1.00 69.56 149 TRP A O 1
ATOM 1172 N N . ILE A 1 150 ? -13.835 -12.109 -4.364 1.00 79.75 150 ILE A N 1
ATOM 1173 C CA . ILE A 1 150 ? -12.775 -12.514 -3.437 1.00 79.75 150 ILE A CA 1
ATOM 1174 C C . ILE A 1 150 ? -12.300 -11.332 -2.593 1.00 79.75 150 ILE A C 1
ATOM 1176 O O . ILE A 1 150 ? -12.226 -11.450 -1.374 1.00 79.75 150 ILE A O 1
ATOM 1180 N N . VAL A 1 151 ? -12.014 -10.187 -3.218 1.00 80.94 151 VAL A N 1
ATOM 1181 C CA . VAL A 1 151 ? -11.576 -8.975 -2.514 1.00 80.94 151 VAL A CA 1
ATOM 1182 C C . VAL A 1 151 ? -12.672 -8.480 -1.576 1.00 80.94 151 VAL A C 1
ATOM 1184 O O . VAL A 1 151 ? -12.391 -8.153 -0.427 1.00 80.94 151 VAL A O 1
ATOM 1187 N N . LYS A 1 152 ? -13.935 -8.488 -2.020 1.00 78.56 152 LYS A N 1
ATOM 1188 C CA . LYS A 1 152 ? -15.069 -8.128 -1.162 1.00 78.56 152 LYS A CA 1
ATOM 1189 C C . LYS A 1 152 ? -15.175 -9.044 0.064 1.00 78.56 152 LYS A C 1
ATOM 1191 O O . LYS A 1 152 ? -15.319 -8.528 1.169 1.00 78.56 152 LYS A O 1
ATOM 1196 N N . ASP A 1 153 ? -15.084 -10.363 -0.122 1.00 83.00 153 ASP A N 1
ATOM 1197 C CA . ASP A 1 153 ? -15.100 -11.347 0.973 1.00 83.00 153 ASP A CA 1
ATOM 1198 C C . ASP A 1 153 ? -13.943 -11.112 1.950 1.00 83.00 153 ASP A C 1
ATOM 1200 O O . ASP A 1 153 ? -14.156 -11.034 3.157 1.00 83.00 153 ASP A O 1
ATOM 1204 N N . ILE A 1 154 ? -12.731 -10.902 1.425 1.00 87.31 154 ILE A N 1
ATOM 1205 C CA . ILE A 1 154 ? -11.538 -10.600 2.220 1.00 87.31 154 ILE A CA 1
ATOM 1206 C C . ILE A 1 154 ? -11.737 -9.339 3.059 1.00 87.31 154 ILE A C 1
ATOM 1208 O O . ILE A 1 154 ? -11.486 -9.374 4.261 1.00 87.31 154 ILE A O 1
ATOM 1212 N N . ILE A 1 155 ? -12.205 -8.242 2.458 1.00 82.88 155 ILE A N 1
ATOM 1213 C CA . ILE A 1 155 ? -12.412 -6.974 3.165 1.00 82.88 155 ILE A CA 1
ATOM 1214 C C . ILE A 1 155 ? -13.457 -7.154 4.271 1.00 82.88 155 ILE A C 1
ATOM 1216 O O . ILE A 1 155 ? -13.206 -6.780 5.414 1.00 82.88 155 ILE A O 1
ATOM 1220 N N . GLN A 1 156 ? -14.602 -7.776 3.971 1.00 83.38 156 GLN A N 1
ATOM 1221 C CA . GLN A 1 156 ? -15.665 -8.005 4.958 1.00 83.38 156 GLN A CA 1
ATOM 1222 C C . GLN A 1 156 ? -15.196 -8.892 6.118 1.00 83.38 156 GLN A C 1
ATOM 1224 O O . GLN A 1 156 ? -15.441 -8.586 7.291 1.00 83.38 156 GLN A O 1
ATOM 1229 N N . TRP A 1 157 ? -14.486 -9.973 5.799 1.00 91.56 157 TRP A N 1
ATOM 1230 C CA . TRP A 1 157 ? -13.905 -10.863 6.792 1.00 91.56 157 TRP A CA 1
ATOM 1231 C C . TRP A 1 157 ? -12.867 -10.139 7.656 1.00 91.56 157 TRP A C 1
ATOM 1233 O O . TRP A 1 157 ? -12.914 -10.252 8.882 1.00 91.56 157 TRP A O 1
ATOM 1243 N N . TRP A 1 158 ? -11.968 -9.363 7.046 1.00 94.69 158 TRP A N 1
ATOM 1244 C CA . TRP A 1 158 ? -10.902 -8.656 7.754 1.00 94.69 158 TRP A CA 1
ATOM 1245 C C . TRP A 1 158 ? -11.477 -7.599 8.697 1.00 94.69 158 TRP A C 1
ATOM 1247 O O . TRP A 1 158 ? -11.117 -7.575 9.871 1.00 94.69 158 TRP A O 1
ATOM 1257 N N . ILE A 1 159 ? -12.446 -6.806 8.233 1.00 86.94 159 ILE A N 1
ATOM 1258 C CA . ILE A 1 159 ? -13.153 -5.813 9.054 1.00 86.94 159 ILE A CA 1
ATOM 1259 C C . ILE A 1 159 ? -13.756 -6.461 10.301 1.00 86.94 159 ILE A C 1
ATOM 1261 O O . ILE A 1 159 ? -13.574 -5.968 11.415 1.00 86.94 159 ILE A O 1
ATOM 1265 N N . THR A 1 160 ? -14.432 -7.596 10.116 1.00 92.25 160 THR A N 1
ATOM 1266 C CA . THR A 1 160 ? -15.050 -8.344 11.216 1.00 92.25 160 THR A CA 1
ATOM 1267 C C . THR A 1 160 ? -13.996 -8.888 12.180 1.00 92.25 160 THR A C 1
ATOM 1269 O O . THR A 1 160 ? -14.125 -8.739 13.395 1.00 92.25 160 THR A O 1
ATOM 1272 N N . LYS A 1 161 ? -12.925 -9.493 11.649 1.00 94.81 161 LYS A N 1
ATOM 1273 C CA . LYS A 1 161 ? -11.826 -10.070 12.436 1.00 94.81 161 LYS A CA 1
ATOM 1274 C C . LYS A 1 161 ? -11.138 -9.015 13.300 1.00 94.81 161 LYS A C 1
ATOM 1276 O O . LYS A 1 161 ? -10.873 -9.275 14.472 1.00 94.81 161 LYS A O 1
ATOM 1281 N N . GLN A 1 162 ? -10.879 -7.841 12.730 1.00 96.12 162 GLN A N 1
ATOM 1282 C CA . GLN A 1 162 ? -10.168 -6.749 13.396 1.00 96.12 162 GLN A CA 1
ATOM 1283 C C . GLN A 1 162 ? -11.088 -5.825 14.207 1.00 96.12 162 GLN A C 1
ATOM 1285 O O . GLN A 1 162 ? -10.593 -4.933 14.889 1.00 96.12 162 GLN A O 1
ATOM 1290 N N . LYS A 1 163 ? -12.412 -6.053 14.180 1.00 94.12 163 LYS A N 1
ATOM 1291 C CA . LYS A 1 163 ? -13.425 -5.257 14.902 1.00 94.12 163 LYS A CA 1
ATOM 1292 C C . LYS A 1 163 ? -13.379 -3.765 14.546 1.00 94.12 163 LYS A C 1
ATOM 1294 O O . LYS A 1 163 ? -13.513 -2.900 15.410 1.00 94.12 163 LYS A O 1
ATOM 1299 N N . VAL A 1 164 ? -13.170 -3.476 13.263 1.00 88.75 164 VAL A N 1
ATOM 1300 C CA . VAL A 1 164 ? -13.161 -2.116 12.690 1.00 88.75 164 VAL A CA 1
ATOM 1301 C C . VAL A 1 164 ? -14.434 -1.831 11.884 1.00 88.75 164 VAL A C 1
ATOM 1303 O O . VAL A 1 164 ? -14.465 -0.937 11.047 1.00 88.75 164 VAL A O 1
ATOM 1306 N N . ASP A 1 165 ? -15.506 -2.582 12.144 1.00 84.62 165 ASP A N 1
ATOM 1307 C CA . ASP A 1 165 ? -16.800 -2.532 11.445 1.00 84.62 165 ASP A CA 1
ATOM 1308 C C . ASP A 1 165 ? -17.524 -1.186 11.532 1.00 84.62 165 ASP A C 1
ATOM 1310 O O . ASP A 1 165 ? -18.370 -0.883 10.694 1.00 84.62 165 ASP A O 1
ATOM 1314 N N . LYS A 1 166 ? -17.165 -0.362 12.516 1.00 83.50 166 LYS A N 1
ATOM 1315 C CA . LYS A 1 166 ? -17.740 0.972 12.716 1.00 83.50 166 LYS A CA 1
ATOM 1316 C C . LYS A 1 166 ? -16.982 2.080 11.991 1.00 83.50 166 LYS A C 1
ATOM 1318 O O . LYS A 1 166 ? -17.438 3.220 12.010 1.00 83.50 166 LYS A O 1
ATOM 1323 N N . LEU A 1 167 ? -15.821 1.776 11.411 1.00 79.69 167 LEU A N 1
ATOM 1324 C CA . LEU A 1 167 ? -14.996 2.772 10.741 1.00 79.69 167 LEU A CA 1
ATOM 1325 C C . LEU A 1 167 ? -15.407 2.924 9.272 1.00 79.69 167 LEU A C 1
ATOM 1327 O O . LEU A 1 167 ? -15.707 1.924 8.614 1.00 79.69 167 LEU A O 1
ATOM 1331 N N . PRO A 1 168 ? -15.381 4.150 8.723 1.00 81.69 168 PRO A N 1
ATOM 1332 C CA . PRO A 1 168 ? -15.553 4.352 7.292 1.00 81.69 168 PRO A CA 1
ATOM 1333 C C . PRO A 1 168 ? -14.402 3.701 6.515 1.00 81.69 168 PRO A C 1
ATOM 1335 O O . PRO A 1 168 ? -13.256 3.685 6.971 1.00 81.69 168 PRO A O 1
ATOM 1338 N N . ILE A 1 169 ? -14.714 3.169 5.333 1.00 79.38 169 ILE A N 1
ATOM 1339 C CA . ILE A 1 169 ? -13.767 2.451 4.473 1.00 79.38 169 ILE A CA 1
ATOM 1340 C C . ILE A 1 169 ? -13.574 3.249 3.189 1.00 79.38 169 ILE A C 1
ATOM 1342 O O . ILE A 1 169 ? -14.539 3.569 2.496 1.00 79.38 169 ILE A O 1
ATOM 1346 N N . PHE A 1 170 ? -12.319 3.510 2.853 1.00 83.31 170 PHE A N 1
ATOM 1347 C CA . PHE A 1 170 ? -11.894 4.153 1.619 1.00 83.31 170 PHE A CA 1
ATOM 1348 C C . PHE A 1 170 ? -11.037 3.185 0.811 1.00 83.31 170 PHE A C 1
ATOM 1350 O O . PHE A 1 170 ? -10.454 2.252 1.362 1.00 83.31 170 PHE A O 1
ATOM 1357 N N . ALA A 1 171 ? -10.955 3.404 -0.496 1.00 80.56 171 ALA A N 1
ATOM 1358 C CA . ALA A 1 171 ? -10.141 2.598 -1.389 1.00 80.56 171 ALA A CA 1
ATOM 1359 C C . ALA A 1 171 ? -9.295 3.505 -2.281 1.00 80.56 171 ALA A C 1
ATOM 1361 O O . ALA A 1 171 ? -9.832 4.427 -2.894 1.00 80.56 171 ALA A O 1
ATOM 1362 N N . LEU A 1 172 ? -7.999 3.215 -2.382 1.00 79.50 172 LEU A N 1
ATOM 1363 C CA . LEU A 1 172 ? -7.153 3.723 -3.455 1.00 79.50 172 LEU A CA 1
ATOM 1364 C C . LEU A 1 172 ? -6.825 2.563 -4.381 1.00 79.50 172 LEU A C 1
ATOM 1366 O O . LEU A 1 172 ? -6.296 1.530 -3.963 1.00 79.50 172 LEU A O 1
ATOM 1370 N N . VAL A 1 173 ? -7.202 2.739 -5.638 1.00 74.56 173 VAL A N 1
ATOM 1371 C CA . VAL A 1 173 ? -7.041 1.745 -6.689 1.00 74.56 173 VAL A CA 1
ATOM 1372 C C . VAL A 1 173 ? -6.412 2.421 -7.907 1.00 74.56 173 VAL A C 1
ATOM 1374 O O . VAL A 1 173 ? -6.699 3.596 -8.153 1.00 74.56 173 VAL A O 1
ATOM 1377 N N . PRO A 1 174 ? -5.572 1.718 -8.682 1.00 67.25 174 PRO A N 1
ATOM 1378 C CA . PRO A 1 174 ? -5.037 2.253 -9.923 1.00 67.25 174 PRO A CA 1
ATOM 1379 C C . PRO A 1 174 ? -6.185 2.519 -10.893 1.00 67.25 174 PRO A C 1
ATOM 1381 O O . PRO A 1 174 ? -7.121 1.720 -10.997 1.00 67.25 174 PRO A O 1
ATOM 1384 N N . HIS A 1 175 ? -6.115 3.634 -11.614 1.00 55.84 175 HIS A N 1
ATOM 1385 C CA . HIS A 1 175 ? -7.086 3.922 -12.660 1.00 55.84 175 HIS A CA 1
ATOM 1386 C C . HIS A 1 175 ? -6.998 2.859 -13.774 1.00 55.84 175 HIS A C 1
ATOM 1388 O O . HIS A 1 175 ? -5.900 2.588 -14.263 1.00 55.84 175 HIS A O 1
ATOM 1394 N N . PRO A 1 176 ? -8.123 2.276 -14.231 1.00 43.59 176 PRO A N 1
ATOM 1395 C CA . PRO A 1 176 ? -8.168 1.651 -15.546 1.00 43.59 176 PRO A CA 1
ATOM 1396 C C . PRO A 1 176 ? -8.030 2.773 -16.581 1.00 43.59 176 PRO A C 1
ATOM 1398 O O . PRO A 1 176 ? -8.906 3.632 -16.676 1.00 43.59 176 PRO A O 1
ATOM 1401 N N . VAL A 1 177 ? -6.913 2.836 -17.304 1.00 39.47 177 VAL A N 1
ATOM 1402 C CA . VAL A 1 177 ? -6.700 3.913 -18.277 1.00 39.47 177 VAL A CA 1
ATOM 1403 C C . VAL A 1 177 ? -7.460 3.591 -19.560 1.00 39.47 177 VAL A C 1
ATOM 1405 O O . VAL A 1 177 ? -6.968 2.876 -20.422 1.00 39.47 177 VAL A O 1
ATOM 1408 N N . ASP A 1 178 ? -8.637 4.197 -19.699 1.00 28.97 178 ASP A N 1
ATOM 1409 C CA . ASP A 1 178 ? -8.849 5.102 -20.823 1.00 28.97 178 ASP A CA 1
ATOM 1410 C C . ASP A 1 178 ? -8.633 6.527 -20.283 1.00 28.97 178 ASP A C 1
ATOM 1412 O O . ASP A 1 178 ? -9.475 7.043 -19.548 1.00 28.97 178 ASP A O 1
ATOM 1416 N N . THR A 1 179 ? -7.540 7.180 -20.706 1.00 24.72 179 THR A N 1
ATOM 1417 C CA . THR A 1 179 ? -7.253 8.639 -20.644 1.00 24.72 179 THR A CA 1
ATOM 1418 C C . THR A 1 179 ? -6.191 9.146 -19.634 1.00 24.72 179 THR A C 1
ATOM 1420 O O . THR A 1 179 ? -6.449 9.300 -18.447 1.00 24.72 179 THR A O 1
ATOM 1423 N N . LEU A 1 180 ? -5.037 9.524 -20.218 1.00 23.75 180 LEU A N 1
ATOM 1424 C CA . LEU A 1 180 ? -4.065 10.605 -19.915 1.00 23.75 180 LEU A CA 1
ATOM 1425 C C . LEU A 1 180 ? -3.416 10.726 -18.518 1.00 23.75 180 LEU A C 1
ATOM 1427 O O . LEU A 1 180 ? -4.011 11.245 -17.579 1.00 23.75 180 LEU A O 1
ATOM 1431 N N . SER A 1 181 ? -2.101 10.477 -18.469 1.00 24.62 181 SER A N 1
ATOM 1432 C CA . SER A 1 181 ? -1.187 10.978 -17.436 1.00 24.62 181 SER A CA 1
ATOM 1433 C C . SER A 1 181 ? -0.256 12.066 -18.001 1.00 24.62 181 SER A C 1
ATOM 1435 O O . SER A 1 181 ? 0.354 11.950 -19.065 1.00 24.62 181 SER A O 1
ATOM 1437 N N . LEU A 1 182 ? -0.185 13.184 -17.278 1.00 26.72 182 LEU A N 1
ATOM 1438 C CA . LEU A 1 182 ? 0.679 14.332 -17.537 1.00 26.72 182 LEU A CA 1
ATOM 1439 C C . LEU A 1 182 ? 1.376 14.655 -16.217 1.00 26.72 182 LEU A C 1
ATOM 1441 O O . LEU A 1 182 ? 0.787 15.292 -15.354 1.00 26.72 182 LEU A O 1
ATOM 1445 N N . SER A 1 183 ? 2.603 14.174 -16.044 1.00 25.20 183 SER A N 1
ATOM 1446 C CA . SER A 1 183 ? 3.703 14.840 -15.329 1.00 25.20 183 SER A CA 1
ATOM 1447 C C . SER A 1 183 ? 4.776 13.806 -14.999 1.00 25.20 183 SER A C 1
ATOM 1449 O O . SER A 1 183 ? 4.488 12.854 -14.298 1.00 25.20 183 SER A O 1
ATOM 1451 N N . LEU A 1 184 ? 5.981 13.990 -15.548 1.00 26.97 184 LEU A N 1
ATOM 1452 C CA . LEU A 1 184 ? 7.291 13.579 -15.012 1.00 26.97 184 LEU A CA 1
ATOM 1453 C C . LEU A 1 184 ? 8.341 13.982 -16.063 1.00 26.97 184 LEU A C 1
ATOM 1455 O O . LEU A 1 184 ? 8.793 13.195 -16.885 1.00 26.97 184 LEU A O 1
ATOM 1459 N N . ARG A 1 185 ? 8.655 15.283 -16.113 1.00 34.62 185 ARG A N 1
ATOM 1460 C CA . ARG A 1 185 ? 9.397 15.910 -17.224 1.00 34.62 185 ARG A CA 1
ATOM 1461 C C . ARG A 1 185 ? 10.875 16.193 -16.924 1.00 34.62 185 ARG A C 1
ATOM 1463 O O . ARG A 1 185 ? 11.454 17.020 -17.623 1.00 34.62 185 ARG A O 1
ATOM 1470 N N . GLN A 1 186 ? 11.495 15.621 -15.879 1.00 29.77 186 GLN A N 1
ATOM 1471 C CA . GLN A 1 186 ? 12.755 16.232 -15.414 1.00 29.77 186 GLN A CA 1
ATOM 1472 C C . GLN A 1 186 ? 13.892 15.383 -14.825 1.00 29.77 186 GLN A C 1
ATOM 1474 O O . GLN A 1 186 ? 14.794 15.985 -14.253 1.00 29.77 186 GLN A O 1
ATOM 1479 N N . SER A 1 187 ? 13.980 14.062 -15.032 1.00 30.56 187 SER A N 1
ATOM 1480 C CA . SER A 1 187 ? 15.235 13.346 -14.679 1.00 30.56 187 SER A CA 1
ATOM 1481 C C . SER A 1 187 ? 15.860 12.483 -15.777 1.00 30.56 187 SER A C 1
ATOM 1483 O O . SER A 1 187 ? 17.063 12.237 -15.734 1.00 30.56 187 SER A O 1
ATOM 1485 N N . CYS A 1 188 ? 15.119 12.087 -16.811 1.00 34.34 188 CYS A N 1
ATOM 1486 C CA . CYS A 1 188 ? 15.666 11.226 -17.855 1.00 34.34 188 CYS A CA 1
ATOM 1487 C C . CYS A 1 188 ? 15.921 12.025 -19.138 1.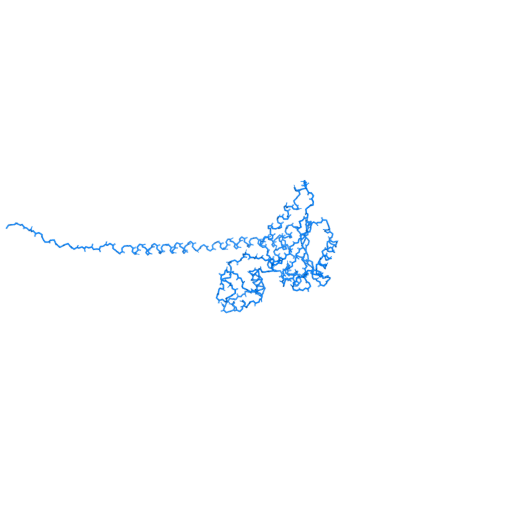00 34.34 188 CYS A C 1
ATOM 1489 O O . CYS A 1 188 ? 15.103 12.056 -20.048 1.00 34.34 188 CYS A O 1
ATOM 1491 N N . HIS A 1 189 ? 17.071 12.689 -19.243 1.00 35.34 189 HIS A N 1
ATOM 1492 C CA . HIS A 1 189 ? 17.522 13.213 -20.534 1.00 35.34 189 HIS A CA 1
ATOM 1493 C C . HIS A 1 189 ? 18.335 12.122 -21.247 1.00 35.34 189 HIS A C 1
ATOM 1495 O O . HIS A 1 189 ? 19.562 12.101 -21.210 1.00 35.34 189 HIS A O 1
ATOM 1501 N N . SER A 1 190 ? 17.624 11.153 -21.834 1.00 46.53 190 SER A N 1
ATOM 1502 C CA . SER A 1 190 ? 18.197 10.092 -22.675 1.00 46.53 190 SER A CA 1
ATOM 1503 C C . SER A 1 190 ? 17.464 10.036 -24.018 1.00 46.53 190 SER A C 1
ATOM 1505 O O . SER A 1 190 ? 16.843 9.039 -24.386 1.00 46.53 190 SER A O 1
ATOM 1507 N N . GLU A 1 191 ? 17.514 11.143 -24.763 1.00 46.69 191 GLU A N 1
ATOM 1508 C CA . GLU A 1 191 ? 17.053 11.172 -26.159 1.00 46.69 191 GLU A CA 1
ATOM 1509 C C . GLU A 1 191 ? 17.930 10.273 -27.058 1.00 46.69 191 GLU A C 1
ATOM 1511 O O . GLU A 1 191 ? 17.446 9.722 -28.044 1.00 46.69 191 GLU A O 1
ATOM 1516 N N . GLU A 1 192 ? 19.194 10.030 -26.681 1.00 46.50 192 GLU A N 1
ATOM 1517 C CA . GLU A 1 192 ? 20.175 9.278 -27.486 1.00 46.50 192 GLU A CA 1
ATOM 1518 C C . GLU A 1 192 ? 19.865 7.784 -27.669 1.00 46.50 192 GLU A C 1
ATOM 1520 O O . GLU A 1 192 ? 20.366 7.172 -28.611 1.00 46.50 192 GLU A O 1
ATOM 1525 N N . LYS A 1 193 ? 19.059 7.172 -26.792 1.00 54.97 193 LYS A N 1
ATOM 1526 C CA . LYS A 1 193 ? 18.723 5.734 -26.858 1.00 54.97 193 LYS A CA 1
ATOM 1527 C C . LYS A 1 193 ? 17.266 5.460 -27.232 1.00 54.97 193 LYS A C 1
ATOM 1529 O O . LYS A 1 193 ? 16.870 4.304 -27.324 1.00 54.97 193 LYS A O 1
ATOM 1534 N N . GLY A 1 194 ? 16.476 6.508 -27.470 1.00 62.00 194 GLY A N 1
ATOM 1535 C CA . GLY A 1 194 ? 15.087 6.378 -27.909 1.00 62.00 194 GLY A CA 1
ATOM 1536 C C . GLY A 1 194 ? 14.108 5.891 -26.838 1.00 62.00 194 GLY A C 1
ATOM 1537 O O . GLY A 1 194 ? 12.970 5.605 -27.184 1.00 62.00 194 GLY A O 1
ATOM 1538 N N . PHE A 1 195 ? 14.503 5.829 -25.560 1.00 68.00 195 PHE A N 1
ATOM 1539 C CA . PHE A 1 195 ? 13.602 5.442 -24.461 1.00 68.00 195 PHE A CA 1
ATOM 1540 C C . PHE A 1 195 ? 12.498 6.470 -24.213 1.00 68.00 195 PHE A C 1
ATOM 1542 O O . PHE A 1 195 ? 11.452 6.140 -23.663 1.00 68.00 195 PHE A O 1
ATOM 1549 N N . ILE A 1 196 ? 12.732 7.713 -24.637 1.00 62.84 196 ILE A N 1
ATOM 1550 C CA . ILE A 1 196 ? 11.838 8.843 -24.424 1.00 62.84 196 ILE A CA 1
ATOM 1551 C C . ILE A 1 196 ? 11.415 9.415 -25.780 1.00 62.84 196 ILE A C 1
ATOM 1553 O O . ILE A 1 196 ? 12.174 9.423 -26.759 1.00 62.84 196 ILE A O 1
ATOM 1557 N N . ASP A 1 197 ? 10.146 9.785 -25.907 1.00 61.31 197 ASP A N 1
ATOM 1558 C CA . ASP A 1 197 ? 9.604 10.414 -27.104 1.00 61.31 197 ASP A CA 1
ATOM 1559 C C . ASP A 1 197 ? 9.998 11.897 -27.196 1.00 61.31 197 ASP A C 1
ATOM 1561 O O . ASP A 1 197 ? 10.551 12.494 -26.276 1.00 61.31 197 ASP A O 1
ATOM 1565 N N . LYS A 1 198 ? 9.698 12.522 -28.334 1.00 58.69 198 LYS A N 1
ATOM 1566 C CA . LYS A 1 198 ? 9.976 13.951 -28.564 1.00 58.69 198 LYS A CA 1
ATOM 1567 C C . LYS A 1 198 ? 9.237 14.896 -27.603 1.00 58.69 198 LYS A C 1
ATOM 1569 O O . LYS A 1 198 ? 9.517 16.090 -27.592 1.00 58.69 198 LYS A O 1
ATOM 1574 N N . ASN A 1 199 ? 8.250 14.390 -26.866 1.00 51.78 199 ASN A N 1
ATOM 1575 C CA . ASN A 1 199 ? 7.455 15.159 -25.920 1.00 51.78 199 ASN A CA 1
ATOM 1576 C C . ASN A 1 199 ? 7.947 14.972 -24.471 1.00 51.78 199 ASN A C 1
ATOM 1578 O O . ASN A 1 199 ? 7.512 15.719 -23.590 1.00 51.78 199 ASN A O 1
ATOM 1582 N N . GLY A 1 200 ? 8.891 14.054 -24.234 1.00 52.34 200 GLY A N 1
ATOM 1583 C CA . GLY A 1 200 ? 9.466 13.776 -22.922 1.00 52.34 200 GLY A CA 1
ATOM 1584 C C . GLY A 1 200 ? 8.805 12.619 -22.168 1.00 52.34 200 GLY A C 1
ATOM 1585 O O . GLY A 1 200 ? 9.035 12.511 -20.968 1.00 52.34 200 GLY A O 1
ATOM 1586 N N . TYR 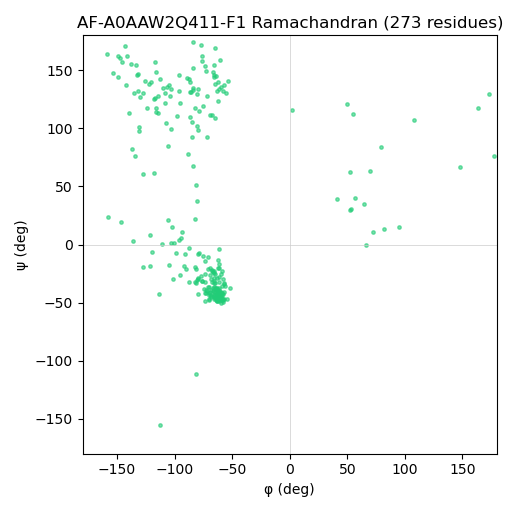A 1 201 ? 8.005 11.775 -22.830 1.00 57.22 201 TYR A N 1
ATOM 1587 C CA . TYR A 1 201 ? 7.385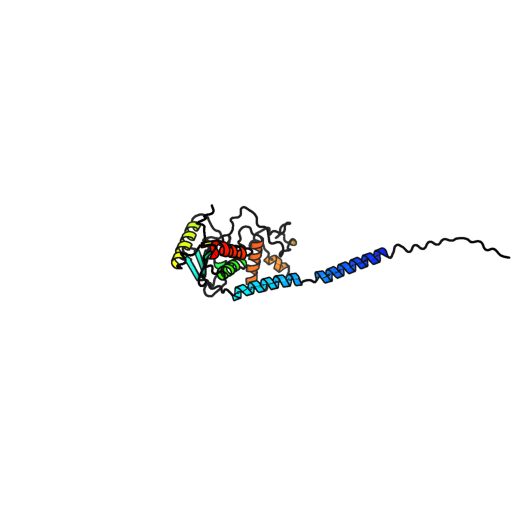 10.589 -22.224 1.00 57.22 201 TYR A CA 1
ATOM 1588 C C . TYR A 1 201 ? 8.199 9.329 -22.481 1.00 57.22 201 TYR A C 1
ATOM 1590 O O . TYR A 1 201 ? 8.763 9.164 -23.563 1.00 57.22 201 TYR A O 1
ATOM 1598 N N . MET A 1 202 ? 8.201 8.409 -21.518 1.00 66.62 202 MET A N 1
ATOM 1599 C CA . MET A 1 202 ? 8.691 7.049 -21.734 1.00 66.62 202 MET A CA 1
ATOM 1600 C C . MET A 1 202 ? 7.899 6.388 -22.867 1.00 66.62 202 MET A C 1
ATOM 1602 O O . MET A 1 202 ? 6.671 6.455 -22.897 1.00 66.62 202 MET A O 1
ATOM 1606 N N . ARG A 1 203 ? 8.600 5.771 -23.821 1.00 67.56 203 ARG A N 1
ATOM 1607 C CA . ARG A 1 203 ? 7.963 5.092 -24.962 1.00 67.56 203 ARG A CA 1
ATOM 1608 C C . ARG A 1 203 ? 7.431 3.710 -24.611 1.00 67.56 203 ARG A C 1
ATOM 1610 O O . ARG A 1 203 ? 6.452 3.278 -25.208 1.00 67.56 203 ARG A O 1
ATOM 1617 N N . ASP A 1 204 ? 8.076 3.056 -23.654 1.00 69.44 204 ASP A N 1
ATOM 1618 C CA . ASP A 1 204 ? 7.862 1.663 -23.288 1.00 69.44 204 ASP A CA 1
ATOM 1619 C C . ASP A 1 204 ? 7.958 1.495 -21.761 1.00 69.44 204 ASP A C 1
ATOM 1621 O O . ASP A 1 204 ? 8.526 2.339 -21.063 1.00 69.44 204 ASP A O 1
ATOM 1625 N N . ASP A 1 205 ? 7.425 0.380 -21.259 1.00 67.94 205 ASP A N 1
ATOM 1626 C CA . ASP A 1 205 ? 7.481 -0.028 -19.849 1.00 67.94 205 ASP A CA 1
ATOM 1627 C C . ASP A 1 205 ? 8.940 -0.081 -19.341 1.00 67.94 205 ASP A C 1
ATOM 1629 O O . ASP A 1 205 ? 9.810 -0.698 -19.968 1.00 67.94 205 ASP A O 1
ATOM 1633 N N . GLY A 1 206 ? 9.218 0.541 -18.188 1.00 67.75 206 GLY A N 1
ATOM 1634 C CA . GLY A 1 206 ? 10.547 0.599 -17.567 1.00 67.75 206 GLY A CA 1
ATOM 1635 C C . GLY A 1 206 ? 11.151 -0.778 -17.247 1.00 67.75 206 GLY A C 1
ATOM 1636 O O . GLY A 1 206 ? 12.377 -0.923 -17.209 1.00 67.75 206 GLY A O 1
ATOM 1637 N N . ARG A 1 207 ? 10.316 -1.818 -17.100 1.00 71.19 207 ARG A N 1
ATOM 1638 C CA . ARG A 1 207 ? 10.716 -3.233 -16.955 1.00 71.19 207 ARG A CA 1
ATOM 1639 C C . ARG A 1 207 ? 11.122 -3.876 -18.277 1.00 71.19 207 ARG A C 1
ATOM 1641 O O . ARG A 1 207 ? 11.891 -4.837 -18.274 1.00 71.19 207 ARG A O 1
ATOM 1648 N N . ALA A 1 208 ? 10.581 -3.387 -19.390 1.00 71.00 208 ALA A N 1
ATOM 1649 C CA . ALA A 1 208 ? 10.794 -3.942 -20.722 1.00 71.00 208 ALA A CA 1
ATOM 1650 C C . ALA A 1 208 ? 12.005 -3.323 -21.435 1.00 71.00 208 ALA A C 1
ATOM 1652 O O . ALA A 1 208 ? 12.556 -3.942 -22.348 1.00 71.00 208 ALA A O 1
ATOM 1653 N N . ILE A 1 209 ? 12.443 -2.128 -21.024 1.00 70.88 209 ILE A N 1
ATOM 1654 C CA . ILE A 1 209 ? 13.564 -1.445 -21.676 1.00 70.88 209 ILE A CA 1
ATOM 1655 C C . ILE A 1 209 ? 14.932 -1.810 -21.074 1.00 70.88 209 ILE A C 1
ATOM 1657 O O . ILE A 1 209 ? 15.078 -1.937 -19.856 1.00 70.88 209 ILE A O 1
ATOM 1661 N N . PRO A 1 210 ? 15.989 -1.923 -21.903 1.00 75.75 210 PRO A N 1
ATOM 1662 C CA . PRO A 1 210 ? 17.332 -2.304 -21.463 1.00 75.75 210 PRO A CA 1
ATOM 1663 C C . PRO A 1 210 ? 18.108 -1.114 -20.863 1.00 75.75 210 PRO A C 1
ATOM 1665 O O . PRO A 1 210 ? 19.242 -0.824 -21.244 1.00 75.75 210 PRO A O 1
ATOM 1668 N N . TRP A 1 211 ? 17.509 -0.392 -19.914 1.00 72.00 211 TRP A N 1
ATOM 1669 C CA . TRP A 1 211 ? 18.119 0.798 -19.309 1.00 72.00 211 TRP A CA 1
ATOM 1670 C C . TRP A 1 211 ? 19.381 0.478 -18.496 1.00 72.00 211 TRP A C 1
ATOM 1672 O O . TRP A 1 211 ? 20.303 1.288 -18.447 1.00 72.00 211 TRP A O 1
ATOM 1682 N N . LYS A 1 212 ? 19.468 -0.732 -17.927 1.00 73.56 212 LYS A N 1
ATOM 1683 C CA . LYS A 1 212 ? 20.652 -1.219 -17.195 1.00 73.56 212 LYS A CA 1
ATOM 1684 C C . LYS A 1 212 ? 21.875 -1.278 -18.112 1.00 73.56 212 LYS A C 1
ATOM 1686 O O . LYS A 1 212 ? 22.920 -0.736 -17.771 1.00 73.56 212 LYS A O 1
ATOM 1691 N N . THR A 1 213 ? 21.703 -1.814 -19.321 1.00 75.06 213 THR A N 1
ATOM 1692 C CA . THR A 1 213 ? 22.746 -1.841 -20.358 1.00 75.06 213 THR A CA 1
ATOM 1693 C C . THR A 1 213 ? 23.173 -0.427 -20.757 1.00 75.06 213 THR A C 1
ATOM 1695 O O . THR A 1 213 ? 24.356 -0.168 -20.946 1.00 75.06 213 THR A O 1
ATOM 1698 N N . ALA A 1 214 ? 22.238 0.526 -20.816 1.00 69.94 214 ALA A N 1
ATOM 1699 C CA . ALA A 1 214 ? 22.570 1.919 -21.112 1.00 69.94 214 ALA A CA 1
ATOM 1700 C C . ALA A 1 214 ? 23.380 2.611 -19.994 1.00 69.94 214 ALA A C 1
ATOM 1702 O O . ALA A 1 214 ? 24.170 3.508 -20.290 1.00 69.94 214 ALA A O 1
ATOM 1703 N N . LEU A 1 215 ? 23.208 2.215 -18.726 1.00 70.44 215 LEU A N 1
ATOM 1704 C CA . LEU A 1 215 ? 24.037 2.701 -17.614 1.00 70.44 215 LEU A CA 1
ATOM 1705 C C . LEU A 1 215 ? 25.439 2.087 -17.634 1.00 70.44 215 LEU A C 1
ATOM 1707 O O . LEU A 1 215 ? 26.421 2.806 -17.437 1.00 70.44 215 LEU A O 1
ATOM 1711 N N . GLU A 1 216 ? 25.530 0.788 -17.927 1.00 71.19 216 GLU A N 1
ATOM 1712 C CA . GLU A 1 216 ? 26.798 0.066 -18.083 1.00 71.19 216 GLU A CA 1
ATOM 1713 C C . GLU A 1 216 ? 27.653 0.679 -19.199 1.00 71.19 216 GLU A C 1
ATOM 1715 O O . GLU A 1 216 ? 28.822 0.991 -18.981 1.00 71.19 216 GLU A O 1
ATOM 1720 N N . GLU A 1 217 ? 27.060 0.958 -20.364 1.00 71.00 217 GLU A N 1
ATOM 1721 C CA . GLU A 1 217 ? 27.736 1.628 -21.486 1.00 71.00 217 GLU A CA 1
ATOM 1722 C C . GLU A 1 217 ? 28.271 3.027 -21.132 1.00 71.00 217 GLU A C 1
ATOM 1724 O O . GLU A 1 217 ? 29.220 3.508 -21.753 1.00 71.00 217 GLU A O 1
ATOM 1729 N N . ARG A 1 218 ? 27.672 3.692 -20.137 1.00 64.62 218 ARG A N 1
ATOM 1730 C CA . ARG A 1 218 ? 28.076 5.023 -19.663 1.00 64.62 218 ARG A CA 1
ATOM 1731 C C . ARG A 1 218 ? 29.034 4.973 -18.471 1.00 64.62 218 ARG A C 1
ATOM 1733 O O . ARG A 1 218 ? 29.364 6.028 -17.934 1.00 64.62 218 ARG A O 1
ATOM 1740 N N . ASN A 1 219 ? 29.488 3.785 -18.058 1.00 64.62 219 ASN A N 1
ATOM 1741 C CA . ASN A 1 219 ? 30.285 3.577 -16.843 1.00 64.62 219 ASN A CA 1
ATOM 1742 C C . ASN A 1 219 ? 29.632 4.173 -15.578 1.00 64.62 219 ASN A C 1
ATOM 1744 O O . ASN A 1 219 ? 30.325 4.595 -14.650 1.00 64.62 219 ASN A O 1
ATOM 1748 N N . ILE A 1 220 ? 28.296 4.218 -15.522 1.00 66.19 220 ILE A N 1
ATOM 1749 C CA . ILE A 1 220 ? 27.568 4.658 -14.330 1.00 66.19 220 ILE A CA 1
ATOM 1750 C C . ILE A 1 220 ? 27.425 3.450 -13.404 1.00 66.19 220 ILE A C 1
ATOM 1752 O O . ILE A 1 220 ? 26.640 2.539 -13.661 1.00 66.19 220 ILE A O 1
ATOM 1756 N N . LEU A 1 221 ? 28.204 3.439 -12.323 1.00 62.53 221 LEU A N 1
ATOM 1757 C CA . LEU A 1 221 ? 28.138 2.403 -11.295 1.00 62.53 221 LEU A CA 1
ATOM 1758 C C . LEU A 1 221 ? 26.997 2.710 -10.323 1.00 62.53 221 LEU A C 1
ATOM 1760 O O . LEU A 1 221 ? 27.024 3.726 -9.629 1.00 62.53 221 LEU A O 1
ATOM 1764 N N . LEU A 1 222 ? 26.006 1.819 -10.257 1.00 62.94 222 LEU A N 1
ATOM 1765 C CA . LEU A 1 222 ? 24.964 1.896 -9.237 1.00 62.94 222 LEU A CA 1
ATOM 1766 C C . LEU A 1 222 ? 25.483 1.296 -7.919 1.00 62.94 222 LEU A C 1
ATOM 1768 O O . LEU A 1 222 ? 25.995 0.174 -7.941 1.00 62.94 222 LEU A O 1
ATOM 1772 N N . PRO A 1 223 ? 25.356 2.002 -6.778 1.00 55.44 223 PRO A N 1
ATOM 1773 C CA . PRO A 1 223 ? 25.956 1.572 -5.513 1.00 55.44 223 PRO A CA 1
ATOM 1774 C C . PRO A 1 223 ? 25.369 0.273 -4.949 1.00 55.44 223 PRO A C 1
ATOM 1776 O O . PRO A 1 223 ? 26.045 -0.415 -4.188 1.00 55.44 223 PRO A O 1
ATOM 1779 N N . GLU A 1 224 ? 24.124 -0.072 -5.300 1.00 68.44 224 GLU A N 1
ATOM 1780 C CA . GLU A 1 224 ? 23.420 -1.190 -4.675 1.00 68.44 224 GLU A CA 1
ATOM 1781 C C . GLU A 1 224 ? 22.353 -1.827 -5.582 1.00 68.44 224 GLU A C 1
ATOM 1783 O O . GLU A 1 224 ? 21.686 -1.161 -6.375 1.00 68.44 224 GLU A O 1
ATOM 1788 N N . LYS A 1 225 ? 22.158 -3.145 -5.439 1.00 63.53 225 LYS A N 1
ATOM 1789 C CA . LYS A 1 225 ? 21.155 -3.913 -6.196 1.00 63.53 225 LYS A CA 1
ATOM 1790 C C . LYS A 1 225 ? 19.713 -3.570 -5.791 1.00 63.53 225 LYS A C 1
ATOM 1792 O O . LYS A 1 225 ? 18.814 -3.717 -6.611 1.00 63.53 225 LYS A O 1
ATOM 1797 N N . SER A 1 226 ? 19.498 -3.112 -4.557 1.00 62.16 226 SER A N 1
ATOM 1798 C CA . SER A 1 226 ? 18.216 -2.576 -4.065 1.00 62.16 226 SER A CA 1
ATOM 1799 C C . SER A 1 226 ? 17.779 -1.359 -4.887 1.00 62.16 226 SER A C 1
ATOM 1801 O O . SER A 1 226 ? 16.653 -1.311 -5.379 1.00 62.16 226 SER A O 1
ATOM 1803 N N . LEU A 1 227 ? 18.710 -0.434 -5.146 1.00 63.84 227 LEU A N 1
ATOM 1804 C CA . LEU A 1 227 ? 18.477 0.790 -5.913 1.00 63.84 227 LEU A CA 1
ATOM 1805 C C . LEU A 1 227 ? 18.085 0.518 -7.368 1.00 63.84 227 LEU A C 1
ATOM 1807 O O . LEU A 1 227 ? 17.325 1.284 -7.948 1.00 63.84 227 LEU A O 1
ATOM 1811 N N . ILE A 1 228 ? 18.541 -0.597 -7.947 1.00 68.56 228 ILE A N 1
ATOM 1812 C CA . ILE A 1 228 ? 18.149 -1.005 -9.303 1.00 68.56 228 ILE A CA 1
ATOM 1813 C C . ILE A 1 228 ? 16.636 -1.201 -9.399 1.00 68.56 228 ILE A C 1
ATOM 1815 O O . ILE A 1 228 ? 16.041 -0.805 -10.397 1.00 68.56 228 ILE A O 1
ATOM 1819 N N . ASN A 1 229 ? 16.022 -1.805 -8.379 1.00 66.88 229 ASN A N 1
ATOM 1820 C CA . ASN A 1 229 ? 14.578 -2.005 -8.365 1.00 66.88 229 ASN A CA 1
ATOM 1821 C C . ASN A 1 229 ? 13.866 -0.659 -8.221 1.00 66.88 229 ASN A C 1
ATOM 1823 O O . ASN A 1 229 ? 12.977 -0.377 -9.008 1.00 66.88 229 ASN A O 1
ATOM 1827 N N . HIS A 1 230 ? 14.322 0.207 -7.312 1.00 64.38 230 HIS A N 1
ATOM 1828 C CA . HIS A 1 230 ? 13.749 1.546 -7.148 1.00 64.38 230 HIS A CA 1
ATOM 1829 C C . HIS A 1 230 ? 13.807 2.368 -8.444 1.00 64.38 230 HIS A C 1
ATOM 1831 O O . HIS A 1 230 ? 12.788 2.886 -8.875 1.00 64.38 230 HIS A O 1
ATOM 1837 N N . ILE A 1 231 ? 14.956 2.409 -9.127 1.00 64.94 231 ILE A N 1
ATOM 1838 C CA . ILE A 1 231 ? 15.100 3.118 -10.410 1.00 64.94 231 ILE A CA 1
ATOM 1839 C C . ILE A 1 231 ? 14.169 2.530 -11.478 1.00 64.94 231 ILE A C 1
ATOM 1841 O O . ILE A 1 231 ? 13.566 3.279 -12.240 1.00 64.94 231 ILE A O 1
ATOM 1845 N N . GLN A 1 232 ? 14.037 1.202 -11.539 1.00 71.19 232 GLN A N 1
ATOM 1846 C CA . GLN A 1 232 ? 13.133 0.553 -12.488 1.00 71.19 232 GLN A CA 1
ATOM 1847 C C . GLN A 1 232 ? 11.678 0.976 -12.270 1.00 71.19 232 GLN A C 1
ATOM 1849 O O . GLN A 1 232 ? 10.970 1.214 -13.243 1.00 71.19 232 GLN A O 1
ATOM 1854 N N . GLU A 1 233 ? 11.247 1.086 -11.015 1.00 68.44 233 GLU A N 1
ATOM 1855 C CA . GLU A 1 233 ? 9.886 1.508 -10.687 1.00 68.44 233 GLU A CA 1
ATOM 1856 C C . GLU A 1 233 ? 9.669 3.001 -10.943 1.00 68.44 233 GLU A C 1
ATOM 1858 O O . GLU A 1 233 ? 8.670 3.354 -11.552 1.00 68.44 233 GLU A O 1
ATOM 1863 N N . GLU A 1 234 ? 10.639 3.875 -10.651 1.00 65.56 234 GLU A N 1
ATOM 1864 C CA . GLU A 1 234 ? 10.580 5.291 -11.068 1.00 65.56 234 GLU A CA 1
ATOM 1865 C C . GLU A 1 234 ? 10.417 5.447 -12.586 1.00 65.56 234 GLU A C 1
ATOM 1867 O O . GLU A 1 234 ? 9.717 6.333 -13.081 1.00 65.56 234 GLU A O 1
ATOM 1872 N N . MET A 1 235 ? 11.034 4.551 -13.353 1.00 65.12 235 MET A N 1
ATOM 1873 C CA . MET A 1 235 ? 10.886 4.518 -14.804 1.00 65.12 235 MET A CA 1
ATOM 1874 C C . MET A 1 235 ? 9.517 3.984 -15.245 1.00 65.12 235 MET A C 1
ATOM 1876 O O . MET A 1 235 ? 8.990 4.450 -16.257 1.00 65.12 235 MET A O 1
ATOM 1880 N N . ASN A 1 236 ? 8.919 3.056 -14.494 1.00 66.56 236 ASN A N 1
ATOM 1881 C CA . ASN A 1 236 ? 7.552 2.591 -14.738 1.00 66.56 236 ASN A CA 1
ATOM 1882 C C . ASN A 1 236 ? 6.520 3.682 -14.415 1.00 66.56 236 ASN A C 1
ATOM 1884 O O . ASN A 1 236 ? 5.616 3.941 -15.214 1.00 66.56 236 ASN A O 1
ATOM 1888 N N . LEU A 1 237 ? 6.724 4.412 -13.320 1.00 62.22 237 LEU A N 1
ATOM 1889 C CA . LEU A 1 237 ? 5.921 5.574 -12.953 1.00 62.22 237 LEU A CA 1
ATOM 1890 C C . LEU A 1 237 ? 6.043 6.681 -13.992 1.00 62.22 237 LEU A C 1
ATOM 1892 O O . LEU A 1 237 ? 5.050 7.304 -14.332 1.00 62.22 237 LEU A O 1
ATOM 1896 N N . ALA A 1 238 ? 7.225 6.899 -14.569 1.00 59.91 238 ALA A N 1
ATOM 1897 C CA . ALA A 1 238 ? 7.388 7.836 -15.680 1.00 59.91 238 ALA A CA 1
ATOM 1898 C C . ALA A 1 238 ? 6.660 7.390 -16.967 1.00 59.91 238 ALA A C 1
ATOM 1900 O O . ALA A 1 238 ? 6.349 8.229 -17.816 1.00 59.91 238 ALA A O 1
ATOM 1901 N N . PHE A 1 239 ? 6.373 6.093 -17.123 1.00 63.84 239 PHE A N 1
ATOM 1902 C CA . PHE A 1 239 ? 5.524 5.555 -18.192 1.00 63.84 239 PHE A CA 1
ATOM 1903 C C . PHE A 1 239 ? 4.019 5.701 -17.882 1.00 63.84 239 PHE A C 1
ATOM 1905 O O . PHE A 1 239 ? 3.233 5.893 -18.807 1.00 63.84 239 PHE A O 1
ATOM 1912 N N . ALA A 1 240 ? 3.621 5.668 -16.600 1.00 58.03 240 ALA A N 1
ATOM 1913 C CA . ALA A 1 240 ? 2.302 6.041 -16.051 1.00 58.03 240 ALA A CA 1
ATOM 1914 C C . ALA A 1 240 ? 1.061 5.595 -16.854 1.00 58.03 240 ALA A C 1
ATOM 1916 O O . ALA A 1 240 ? 0.083 6.344 -16.939 1.00 58.03 240 ALA A O 1
ATOM 1917 N N . TYR A 1 241 ? 1.057 4.387 -17.426 1.00 50.66 241 TYR A N 1
ATOM 1918 C CA . TYR A 1 241 ? -0.134 3.878 -18.118 1.00 50.66 241 TYR A CA 1
ATOM 1919 C C . TYR A 1 241 ? -1.070 3.065 -17.205 1.00 50.66 241 TYR A C 1
ATOM 1921 O O . TYR A 1 241 ? -2.226 2.911 -17.561 1.00 50.66 241 TYR A O 1
ATOM 1929 N N . HIS A 1 242 ? -0.621 2.562 -16.040 1.00 53.59 242 HIS A N 1
ATOM 1930 C CA . HIS A 1 242 ? -1.432 1.718 -15.129 1.00 53.59 242 HIS A CA 1
ATOM 1931 C C . HIS A 1 242 ? -0.941 1.708 -13.659 1.00 53.59 242 HIS A C 1
ATOM 1933 O O . HIS A 1 242 ? -1.192 0.745 -12.927 1.00 53.59 242 HIS A O 1
ATOM 1939 N N . GLU A 1 243 ? -0.210 2.738 -13.221 1.00 61.78 243 GLU A N 1
ATOM 1940 C CA . GLU A 1 243 ? 0.449 2.766 -11.903 1.00 61.78 243 GLU A CA 1
ATOM 1941 C C . GLU A 1 243 ? -0.112 3.872 -10.997 1.00 61.78 243 GLU A C 1
ATOM 1943 O O . GLU A 1 243 ? -0.593 4.902 -11.470 1.00 61.78 243 GLU A O 1
ATOM 1948 N N . MET A 1 244 ? -0.111 3.622 -9.684 1.00 65.00 244 MET A N 1
ATOM 1949 C CA . MET A 1 244 ? -0.503 4.601 -8.668 1.00 65.00 244 MET A CA 1
ATOM 1950 C C . MET A 1 244 ? 0.708 5.446 -8.284 1.00 65.00 244 MET A C 1
ATOM 1952 O O . MET A 1 244 ? 1.793 4.913 -8.101 1.00 65.00 244 MET A O 1
ATOM 1956 N N . THR A 1 245 ? 0.500 6.748 -8.099 1.00 70.19 245 THR A N 1
ATOM 1957 C CA . THR A 1 245 ? 1.526 7.650 -7.567 1.00 70.19 245 THR A CA 1
ATOM 1958 C C . THR A 1 245 ? 1.134 8.161 -6.186 1.00 70.19 245 THR A C 1
ATOM 1960 O O . THR A 1 245 ? -0.027 8.469 -5.905 1.00 70.19 245 THR A O 1
ATOM 1963 N N . SER A 1 246 ? 2.137 8.275 -5.329 1.00 73.50 246 SER A N 1
ATOM 1964 C CA . SER A 1 246 ? 2.088 8.891 -4.013 1.00 73.50 246 SER A CA 1
ATOM 1965 C C . SER A 1 246 ? 2.013 10.420 -4.066 1.00 73.50 246 SER A C 1
ATOM 1967 O O . SER A 1 246 ? 1.644 11.030 -3.063 1.00 73.50 246 SER A O 1
ATOM 1969 N N . LEU A 1 247 ? 2.278 11.055 -5.216 1.00 73.19 247 LEU A N 1
ATOM 1970 C CA . LEU A 1 247 ? 2.404 12.513 -5.344 1.00 73.19 247 LEU A CA 1
ATOM 1971 C C . LEU A 1 247 ? 1.212 13.291 -4.763 1.00 73.19 247 LEU A C 1
ATOM 1973 O O . LEU A 1 247 ? 1.396 14.353 -4.167 1.00 73.19 247 LEU A O 1
ATOM 1977 N N . GLN A 1 248 ? -0.005 12.763 -4.925 1.00 75.56 248 GLN A N 1
ATOM 1978 C CA . GLN A 1 248 ? -1.234 13.383 -4.417 1.00 75.56 248 GLN A CA 1
ATOM 1979 C C . GLN A 1 248 ? -1.782 12.730 -3.148 1.00 75.56 248 GLN A C 1
ATOM 1981 O O . GLN A 1 248 ? -2.820 13.147 -2.636 1.00 75.56 248 GLN A O 1
ATOM 1986 N N . SER A 1 249 ? -1.109 11.707 -2.624 1.00 79.44 249 SER A N 1
ATOM 1987 C CA . SER A 1 249 ? -1.635 10.902 -1.521 1.00 79.44 249 SER A CA 1
ATOM 1988 C C . SER A 1 249 ? -1.877 11.726 -0.255 1.00 79.44 249 SER A C 1
ATOM 1990 O O . SER A 1 249 ? -2.924 11.567 0.364 1.00 79.44 249 SER A O 1
ATOM 1992 N N . GLU A 1 250 ? -1.000 12.676 0.084 1.00 81.62 250 GLU A N 1
ATOM 1993 C CA . GLU A 1 250 ? -1.239 13.596 1.203 1.00 81.62 250 GLU A CA 1
ATOM 1994 C C . GLU A 1 250 ? -2.508 14.422 1.010 1.00 81.62 250 GLU A C 1
ATOM 1996 O O . GLU A 1 250 ? -3.358 14.422 1.890 1.00 81.62 250 GLU A O 1
ATOM 2001 N N . GLN A 1 251 ? -2.682 15.060 -0.152 1.00 80.50 251 GLN A N 1
ATOM 2002 C CA . GLN A 1 251 ? -3.858 15.896 -0.410 1.00 80.50 251 GLN A CA 1
ATOM 2003 C C . GLN A 1 251 ? -5.146 15.069 -0.427 1.00 80.50 251 GLN A C 1
ATOM 2005 O O . GLN A 1 251 ? -6.174 15.528 0.064 1.00 80.50 251 GLN A O 1
ATOM 2010 N N . ILE A 1 252 ? -5.095 13.850 -0.971 1.00 78.38 252 ILE A N 1
ATOM 2011 C CA . ILE A 1 252 ? -6.231 12.925 -0.973 1.00 78.38 252 ILE A CA 1
ATOM 2012 C C . ILE A 1 252 ? -6.597 12.542 0.463 1.00 78.38 252 ILE A C 1
ATOM 2014 O O . ILE A 1 252 ? -7.766 12.611 0.840 1.00 78.38 252 ILE A O 1
ATOM 2018 N N . LEU A 1 253 ? -5.613 12.156 1.277 1.00 84.12 253 LEU A N 1
ATOM 2019 C CA . LEU A 1 253 ? -5.845 11.720 2.653 1.00 84.12 253 LEU A CA 1
ATOM 2020 C C . LEU A 1 253 ? -6.251 12.874 3.576 1.00 84.12 253 LEU A C 1
ATOM 2022 O O . LEU A 1 253 ? -7.115 12.681 4.430 1.00 84.12 253 LEU A O 1
ATOM 2026 N N . ASP A 1 254 ? -5.686 14.064 3.380 1.00 84.81 254 ASP A N 1
ATOM 2027 C CA . ASP A 1 254 ? -6.097 15.288 4.071 1.00 84.81 254 ASP A CA 1
ATOM 2028 C C . ASP A 1 254 ? -7.536 15.648 3.697 1.00 84.81 254 ASP A C 1
ATOM 2030 O O . ASP A 1 254 ? -8.365 15.858 4.576 1.00 84.81 254 ASP A O 1
ATOM 2034 N N . TRP A 1 255 ? -7.891 15.593 2.409 1.00 84.38 255 TRP A N 1
ATOM 2035 C CA . TRP A 1 255 ? -9.267 15.810 1.964 1.00 84.38 255 TRP A CA 1
ATOM 2036 C C . TRP A 1 255 ? -10.247 14.811 2.588 1.00 84.38 255 TRP A C 1
ATOM 2038 O O . TRP A 1 255 ? -11.331 15.212 3.015 1.00 84.38 255 TRP A O 1
ATOM 2048 N N . VAL A 1 256 ? -9.877 13.525 2.680 1.00 78.31 256 VAL A N 1
ATOM 2049 C CA . VAL A 1 256 ? -10.706 12.518 3.361 1.00 78.31 256 VAL A CA 1
ATOM 2050 C C . VAL A 1 256 ? -10.876 12.872 4.836 1.00 78.31 256 VAL A C 1
ATOM 2052 O O . VAL A 1 256 ? -11.999 12.861 5.346 1.00 78.31 256 VAL A O 1
ATOM 2055 N N . ASN A 1 257 ? -9.775 13.192 5.514 1.00 81.81 257 ASN A N 1
ATOM 2056 C CA . ASN A 1 257 ? -9.789 13.541 6.925 1.00 81.81 257 ASN A CA 1
ATOM 2057 C C . ASN A 1 257 ? -10.688 14.759 7.180 1.00 81.81 257 ASN A C 1
ATOM 2059 O O . ASN A 1 257 ? -11.584 14.693 8.018 1.00 81.81 257 ASN A O 1
ATOM 2063 N N . ASP A 1 258 ? -10.528 15.813 6.387 1.00 79.44 258 ASP A N 1
ATOM 2064 C CA . ASP A 1 258 ? -11.233 17.076 6.571 1.00 79.44 258 ASP A CA 1
ATOM 2065 C C . ASP A 1 258 ? -12.726 16.978 6.249 1.00 79.44 258 ASP A C 1
ATOM 2067 O O . ASP A 1 258 ? -13.546 17.608 6.915 1.00 79.44 258 ASP A O 1
ATOM 2071 N N . ARG A 1 259 ? -13.097 16.196 5.226 1.00 77.56 259 ARG A N 1
ATOM 2072 C CA . ARG A 1 259 ? -14.483 16.099 4.739 1.00 77.56 259 ARG A CA 1
ATOM 2073 C C . ARG A 1 259 ? -15.316 15.050 5.458 1.00 77.56 259 ARG A C 1
ATOM 2075 O O . ARG A 1 259 ? -16.529 15.219 5.538 1.00 77.56 259 ARG A O 1
ATOM 2082 N N . TYR A 1 260 ? -14.699 13.957 5.898 1.00 72.81 260 TYR A N 1
ATOM 2083 C CA . TYR A 1 260 ? -15.434 12.788 6.389 1.00 72.81 260 TYR A CA 1
ATOM 2084 C C . TYR A 1 260 ? -15.093 12.404 7.824 1.00 72.81 260 TYR A C 1
ATOM 2086 O O . TYR A 1 260 ? -15.869 11.670 8.430 1.00 72.81 260 TYR A O 1
ATOM 2094 N N . LEU A 1 261 ? -13.957 12.859 8.364 1.00 77.62 261 LEU A N 1
ATOM 2095 C CA . LEU A 1 261 ? -13.471 12.439 9.684 1.00 77.62 261 LEU A CA 1
ATOM 2096 C C . LEU A 1 261 ? -13.336 13.603 10.683 1.00 77.62 261 LEU A C 1
ATOM 2098 O O . LEU A 1 261 ? -13.065 13.357 11.860 1.00 77.62 261 LEU A O 1
ATOM 2102 N N . SER A 1 262 ? -13.533 14.852 10.246 1.00 70.88 262 SER A N 1
ATOM 2103 C CA . SER A 1 262 ? -13.525 16.030 11.117 1.00 70.88 262 SER A CA 1
ATOM 2104 C C . SER A 1 262 ? -14.780 16.089 11.999 1.00 70.88 262 SER A C 1
ATOM 2106 O O . SER A 1 262 ? -15.891 16.084 11.468 1.00 70.88 262 SER A O 1
ATOM 2108 N N . PRO A 1 263 ? -14.636 16.233 13.333 1.00 59.06 263 PRO A N 1
ATOM 2109 C CA . PRO A 1 263 ? -15.771 16.321 14.258 1.00 59.06 263 PRO A CA 1
ATOM 2110 C C . PRO A 1 263 ? -16.686 17.535 14.025 1.00 59.06 263 PRO A C 1
ATOM 2112 O O . PRO A 1 263 ? -17.827 17.539 14.471 1.00 59.06 263 PRO A O 1
ATOM 2115 N N . GLU A 1 264 ? -16.194 18.576 13.346 1.00 50.25 264 GLU A N 1
ATOM 2116 C CA . GLU A 1 264 ? -16.909 19.845 13.142 1.00 50.25 264 GLU A CA 1
ATOM 2117 C C . GLU A 1 264 ? -17.985 19.796 12.041 1.00 50.25 264 GLU A C 1
ATOM 2119 O O . GLU A 1 264 ? -18.755 20.743 11.908 1.00 50.25 264 GLU A O 1
ATOM 2124 N N . LEU A 1 265 ? -18.081 18.703 11.272 1.00 47.19 265 LEU A N 1
ATOM 2125 C CA . LEU A 1 265 ? -19.123 18.514 10.250 1.00 47.19 265 LEU A CA 1
ATOM 2126 C C . LEU A 1 265 ? -20.332 17.698 10.739 1.00 47.19 265 LEU A C 1
ATOM 2128 O O . LEU A 1 265 ? -21.259 17.471 9.964 1.00 47.19 265 LEU A O 1
ATOM 2132 N N . ASP A 1 266 ? -20.382 17.313 12.020 1.00 41.94 266 ASP A N 1
ATOM 2133 C CA . ASP A 1 266 ? -21.511 16.572 12.613 1.00 41.94 266 ASP A CA 1
ATOM 2134 C C . ASP A 1 266 ? -22.704 17.478 12.990 1.00 41.94 266 ASP A C 1
ATOM 2136 O O . ASP A 1 266 ? -23.393 17.294 13.994 1.00 41.94 266 ASP A O 1
ATOM 2140 N N . THR A 1 267 ? -22.968 18.489 12.163 1.00 40.72 267 THR A N 1
ATOM 2141 C CA . THR A 1 267 ? -24.259 19.171 12.126 1.00 40.72 267 THR A CA 1
ATOM 2142 C C . THR A 1 267 ? -24.713 19.251 10.678 1.00 40.72 267 THR A C 1
ATOM 2144 O O . THR A 1 267 ? -24.282 20.123 9.931 1.00 40.72 267 THR A O 1
ATOM 2147 N N . ASP A 1 268 ? -25.626 18.348 10.328 1.00 44.66 268 ASP A N 1
ATOM 2148 C CA . ASP A 1 268 ? -26.489 18.416 9.148 1.00 44.66 268 ASP A CA 1
ATOM 2149 C C . ASP A 1 268 ? -25.866 18.004 7.797 1.00 44.66 268 ASP A C 1
ATOM 2151 O O . ASP A 1 268 ? -25.460 18.823 6.978 1.00 44.66 268 ASP A O 1
ATOM 2155 N N . SER A 1 269 ? -25.849 16.700 7.500 1.00 37.00 269 SER A N 1
ATOM 2156 C CA . SER A 1 269 ? -26.539 16.160 6.310 1.00 37.00 269 SER A CA 1
ATOM 2157 C C . SER A 1 269 ? -26.233 14.677 6.086 1.00 37.00 269 SER A C 1
ATOM 2159 O O . SER A 1 269 ? -25.089 14.233 6.051 1.00 37.00 269 SER A O 1
ATOM 2161 N N . GLY A 1 270 ? -27.303 13.901 5.917 1.00 30.39 270 GLY A N 1
ATOM 2162 C CA . GLY A 1 270 ? -27.250 12.466 5.677 1.00 30.39 270 GLY A CA 1
ATOM 2163 C C . GLY A 1 270 ? -26.504 12.050 4.404 1.00 30.39 270 GLY A C 1
ATOM 2164 O O . GLY A 1 270 ? -26.343 12.816 3.456 1.00 30.39 270 GLY A O 1
ATOM 2165 N N . LEU A 1 271 ? -26.081 10.782 4.436 1.00 27.78 271 LEU A N 1
ATOM 2166 C CA . LEU A 1 271 ? -25.652 9.909 3.338 1.00 27.78 271 LEU A CA 1
ATOM 2167 C C . LEU A 1 271 ? -25.639 10.529 1.928 1.00 27.78 271 LEU A C 1
ATOM 2169 O O . LEU A 1 271 ? -26.689 10.755 1.325 1.00 27.78 271 LEU A O 1
ATOM 2173 N N . ARG A 1 272 ? -24.446 10.631 1.330 1.00 29.73 272 ARG A N 1
ATOM 2174 C CA . ARG A 1 272 ? -24.288 10.744 -0.128 1.00 29.73 272 ARG A CA 1
ATOM 2175 C C . ARG A 1 272 ? -23.545 9.532 -0.678 1.00 29.73 272 ARG A C 1
ATOM 2177 O O . ARG A 1 272 ? -22.365 9.344 -0.404 1.00 29.73 272 ARG A O 1
ATOM 2184 N N . PHE A 1 273 ? -24.249 8.743 -1.484 1.00 27.05 273 PHE A N 1
ATOM 2185 C CA . PHE A 1 273 ? -23.648 7.840 -2.461 1.00 27.05 273 PHE A CA 1
ATOM 2186 C C . PHE A 1 273 ? -23.411 8.635 -3.748 1.00 27.05 273 PHE A C 1
ATOM 2188 O O . PHE A 1 273 ? -24.317 9.326 -4.214 1.00 27.05 273 PHE A O 1
ATOM 2195 N N . TYR A 1 274 ? -22.208 8.549 -4.310 1.00 30.05 274 TYR A N 1
ATOM 2196 C CA . TYR A 1 274 ? -21.920 9.049 -5.652 1.00 30.05 274 TYR A CA 1
ATOM 2197 C C . TYR A 1 274 ? -22.055 7.874 -6.630 1.00 30.05 274 TYR A C 1
ATOM 2199 O O . TYR A 1 274 ? -21.414 6.842 -6.425 1.00 30.05 274 TYR A O 1
ATOM 2207 N N . ASN A 1 275 ? -22.944 8.024 -7.620 1.00 29.95 275 ASN A N 1
ATOM 2208 C CA . ASN A 1 275 ? -23.023 7.167 -8.810 1.00 29.95 275 ASN A CA 1
ATOM 2209 C C . ASN A 1 275 ? -21.939 7.558 -9.813 1.00 29.95 275 ASN A C 1
ATOM 2211 O O . ASN A 1 275 ? -21.661 8.777 -9.900 1.00 29.95 275 ASN A O 1
#